Protein AF-0000000085046775 (afdb_homodimer)

Secondary structure (DSSP, 8-state):
-HHHHHTPPPPP--SEEEEE-TTS-EEEEEEEEEEETTEEEEEEEESSTT--EEEEEE-TTS-HHHHHHHHHHHHHHHHH---EEEEE-TTS-EEEEESTTEEEEEEE--TT-SSS-EEEETTEEEEHHHHHHHHGGGTTSEEEEEEE-TTS---/-HHHHHTPPPPP--SEEEEE-TTS-EEEEEEEEEEETTEEEEEEEESSTT--EEEEEE-TTS-HHHHHHHHHHHHHHHHH---EEEEE-TTS-EEEEESTTEEEEEEE--TT-SSS-EEEETTEEEEHHHHHHHHHTTTTSEEEEEEE-TTSPP-

Sequence (310 aa):
MMSEEVGVELKTIPAAISLYDFNGSRRNFILQQRLYPNGIFLEASEDRDYGYQFAVHGELDCDQTELLEKLREKVKSGVSKQFIKAGQFPNGQAYISIINDEFVGLVDHDENSQAAPMIVIDGQPYTWEEVGEMVKSFEGFQVQMKFFDMTDDIDMMSEEVGVELKTIPAAISLYDFNGSRRNFILQQRLYPNGIFLEASEDRDYGYQFAVHGELDCDQTELLEKLREKVKSGVSKQFIKAGQFPNGQAYISIINDEFVGLVDHDENSQAAPMIVIDGQPYTWEEVGEMVKSFEGFQVQMKFFDMTDDID

Nearest PDB structures (foldseek):
  4dte-assembly2_B  TM=5.267E-01  e=7.126E+00  Danio rerio
  1dvm-assembly2_B  TM=3.274E-01  e=4.553E+00  Homo sapiens
  4dte-assembly2_B  TM=5.259E-01  e=7.126E+00  Danio rerio
  1dvm-assembly2_B  TM=3.272E-01  e=3.849E+00  Homo sapiens

InterPro domains:
  IPR056103 Domain of unknown function DUF7686 [PF24735] (12-80)
  IPR056130 Domain of unknown function DUF7713 [PF24828] (86-152)

Solvent-accessible surface area (backbone atoms only — not comparable to full-atom values): 17067 Å² total; per-residue (Å²): 109,74,44,70,79,66,74,50,84,80,78,90,69,70,62,56,53,74,48,59,32,62,85,66,47,80,42,49,26,41,44,46,78,47,76,51,96,80,15,36,38,41,34,38,33,33,80,52,86,58,34,45,72,45,37,33,70,40,51,75,84,49,62,64,70,58,52,50,50,49,41,52,50,50,49,52,56,57,39,48,49,75,29,72,45,75,49,62,45,94,87,62,50,72,47,61,38,64,39,94,46,31,43,61,30,36,31,33,82,30,91,88,35,92,57,33,28,18,37,26,42,85,42,36,72,34,50,48,63,56,50,27,44,35,52,41,79,42,54,70,22,29,34,39,40,39,55,38,58,51,53,54,85,85,133,108,72,46,71,80,66,72,51,85,80,77,90,69,70,61,57,50,72,46,59,31,62,85,66,47,81,43,47,26,41,43,49,77,47,76,50,96,82,16,37,36,41,36,37,33,31,80,52,86,57,35,44,72,47,36,33,70,39,50,76,84,48,60,63,70,58,51,50,50,49,40,52,50,50,49,51,58,56,40,47,49,75,29,70,46,74,50,60,45,96,87,63,50,72,48,63,38,64,39,93,48,31,43,60,32,35,30,34,82,30,93,89,36,92,57,33,29,18,37,25,42,82,40,36,72,34,48,48,62,56,51,26,46,37,52,40,80,42,52,70,22,30,34,39,42,37,54,37,58,51,52,54,84,85,132

Foldseek 3Di:
DVCVVLVFDDDDDDQKDWDAFLVRDIWIWGWDWDDDNQFIKIKIDTPDPQFDIAMATDGRPDDNVVRVVVRVVLVHVQRSDAFKDWDADPVGDIDIEGPPQDFDWDWADDPVDPPFTWTQTSTRIDTPVNVVVRCVVQPPDDDDDDDDDRNDDDD/DVCVVLVFDDDDDDQKDWDAFLVRDIWIWGWDWDDDNQFIKIKIDTPDPQFDIAMATDGRPDDNVVRVVVRVVLVHVQRSDAFKDWDADPVGDIDIEGPPQDFDWDWADDPVDPPFTWTRTSTRIDTPVNVVVRCVVQPPDDDDDDDDDRNDDDD

Structure (mmCIF, N/CA/C/O backbone):
data_AF-0000000085046775-model_v1
#
loop_
_entity.id
_entity.type
_entity.pdbx_description
1 polymer 'Uncharacterized protein'
#
loop_
_atom_site.group_PDB
_atom_site.id
_atom_site.type_symbol
_atom_site.label_atom_id
_atom_site.label_alt_id
_atom_site.label_comp_id
_atom_site.label_asym_id
_atom_site.label_entity_id
_atom_site.label_seq_id
_atom_site.pdbx_PDB_ins_code
_atom_site.Cartn_x
_atom_site.Cartn_y
_atom_site.Cartn_z
_atom_site.occupancy
_atom_site.B_iso_or_equiv
_atom_site.auth_seq_id
_atom_site.auth_comp_id
_atom_site.auth_asym_id
_atom_site.auth_atom_id
_atom_site.pdbx_PDB_model_num
ATOM 1 N N . MET A 1 1 ? 10.75 -28.859 -27.141 1 42.84 1 MET A N 1
ATOM 2 C CA . MET A 1 1 ? 10.43 -28.359 -25.812 1 42.84 1 MET A CA 1
ATOM 3 C C . MET A 1 1 ? 11.469 -27.344 -25.344 1 42.84 1 MET A C 1
ATOM 5 O O . MET A 1 1 ? 12.609 -27.359 -25.812 1 42.84 1 MET A O 1
ATOM 9 N N . MET A 1 2 ? 11.016 -26.062 -24.922 1 53.62 2 MET A N 1
ATOM 10 C CA . MET A 1 2 ? 11.938 -24.969 -24.656 1 53.62 2 MET A CA 1
ATOM 11 C C . MET A 1 2 ? 13.203 -25.469 -23.969 1 53.62 2 MET A C 1
ATOM 13 O O . MET A 1 2 ? 14.211 -24.766 -23.938 1 53.62 2 MET A O 1
ATOM 17 N N . SER A 1 3 ? 13.148 -26.578 -23.312 1 59.19 3 SER A N 1
ATOM 18 C CA . SER A 1 3 ? 14.297 -27.141 -22.609 1 59.19 3 SER A CA 1
ATOM 19 C C . SER A 1 3 ? 15.43 -27.484 -23.578 1 59.19 3 SER A C 1
ATOM 21 O O . SER A 1 3 ? 16.609 -27.344 -23.234 1 59.19 3 SER A O 1
ATOM 23 N N . GLU A 1 4 ? 15.078 -27.938 -24.672 1 58.06 4 GLU A N 1
ATOM 24 C CA . GLU A 1 4 ? 16.125 -28.375 -25.609 1 58.06 4 GLU A CA 1
ATOM 25 C C . GLU A 1 4 ? 16.969 -27.203 -26.078 1 58.06 4 GLU A C 1
ATOM 27 O O . GLU A 1 4 ? 18.188 -27.344 -26.266 1 58.06 4 GLU A O 1
ATOM 32 N N . GLU A 1 5 ? 16.312 -26.141 -26.141 1 62.72 5 GLU A N 1
ATOM 33 C CA . GLU A 1 5 ? 17 -24.984 -26.719 1 62.72 5 GLU A CA 1
ATOM 34 C C . GLU A 1 5 ? 17.859 -24.266 -25.672 1 62.72 5 GLU A C 1
ATOM 36 O O . GLU A 1 5 ? 18.875 -23.656 -26.016 1 62.72 5 GLU A O 1
ATOM 41 N N . VAL A 1 6 ? 17.531 -24.531 -24.438 1 72.06 6 VAL A N 1
ATOM 42 C CA . VAL A 1 6 ? 18.266 -23.812 -23.406 1 72.06 6 VAL A CA 1
ATOM 43 C C . VAL A 1 6 ? 19.312 -24.719 -22.766 1 72.06 6 VAL A C 1
ATOM 45 O O . VAL A 1 6 ? 20.281 -24.234 -22.172 1 72.06 6 VAL A O 1
ATOM 48 N N . GLY A 1 7 ? 19.328 -25.984 -23.016 1 75.62 7 GLY A N 1
ATOM 49 C CA . GLY A 1 7 ? 20.312 -26.953 -22.562 1 75.62 7 GLY A CA 1
ATOM 50 C C . GLY A 1 7 ? 20.203 -27.281 -21.094 1 75.62 7 GLY A C 1
ATOM 51 O O . GLY A 1 7 ? 21.203 -27.609 -20.438 1 75.62 7 GLY A O 1
ATOM 52 N N . VAL A 1 8 ? 19.172 -26.828 -20.422 1 82.38 8 VAL A N 1
ATOM 53 C CA . VAL A 1 8 ? 19 -27.109 -19 1 82.38 8 VAL A CA 1
ATOM 54 C C . VAL A 1 8 ? 17.984 -28.219 -18.812 1 82.38 8 VAL A C 1
ATOM 56 O O . VAL A 1 8 ? 16.922 -28.219 -19.438 1 82.38 8 VAL A O 1
ATOM 59 N N . GLU A 1 9 ? 18.328 -29.281 -18.062 1 87.62 9 GLU A N 1
ATOM 60 C CA . GLU A 1 9 ? 17.391 -30.344 -17.703 1 87.62 9 GLU A CA 1
ATOM 61 C C . GLU A 1 9 ? 16.609 -29.984 -16.453 1 87.62 9 GLU A C 1
ATOM 63 O O . GLU A 1 9 ? 17.188 -29.781 -15.383 1 87.62 9 GLU A O 1
ATOM 68 N N . LEU A 1 10 ? 15.312 -29.922 -16.531 1 90.25 10 LEU A N 1
ATOM 69 C CA . LEU A 1 10 ? 14.461 -29.578 -15.398 1 90.25 10 LEU A CA 1
ATOM 70 C C . LEU A 1 10 ? 14.258 -30.781 -14.484 1 90.25 10 LEU A C 1
ATOM 72 O O . LEU A 1 10 ? 14 -31.891 -14.961 1 90.25 10 LEU A O 1
ATOM 76 N N . LYS A 1 11 ? 14.43 -30.547 -13.219 1 91.94 11 LYS A N 1
ATOM 77 C CA . LYS A 1 11 ? 14.109 -31.578 -12.242 1 91.94 11 LYS A CA 1
ATOM 78 C C . LYS A 1 11 ? 12.602 -31.734 -12.086 1 91.94 11 LYS A C 1
ATOM 80 O O . LYS A 1 11 ? 11.852 -30.766 -12.234 1 91.94 11 LYS A O 1
ATOM 85 N N . THR A 1 12 ? 12.227 -32.938 -11.789 1 92.69 12 THR A N 1
ATOM 86 C CA . THR A 1 12 ? 10.82 -33.188 -11.523 1 92.69 12 THR A CA 1
ATOM 87 C C . THR A 1 12 ? 10.391 -32.562 -10.203 1 92.69 12 THR A C 1
ATOM 89 O O . THR A 1 12 ? 11.125 -32.625 -9.219 1 92.69 12 THR A O 1
ATOM 92 N N . ILE A 1 13 ? 9.25 -31.922 -10.164 1 94.06 13 ILE A N 1
ATOM 93 C CA . ILE A 1 13 ? 8.703 -31.328 -8.953 1 94.06 13 ILE A CA 1
ATOM 94 C C . ILE A 1 13 ? 7.34 -31.938 -8.648 1 94.06 13 ILE A C 1
ATOM 96 O O . ILE A 1 13 ? 6.703 -32.531 -9.531 1 94.06 13 ILE A O 1
ATOM 100 N N . PRO A 1 14 ? 6.953 -31.906 -7.336 1 95.94 14 PRO A N 1
ATOM 101 C CA . PRO A 1 14 ? 5.582 -32.344 -7.059 1 95.94 14 PRO A CA 1
ATOM 102 C C . PRO A 1 14 ? 4.539 -31.578 -7.859 1 95.94 14 PRO A C 1
ATOM 104 O O . PRO A 1 14 ? 4.738 -30.391 -8.164 1 95.94 14 PRO A O 1
ATOM 107 N N . ALA A 1 15 ? 3.48 -32.188 -8.172 1 96.25 15 ALA A N 1
ATOM 108 C CA . ALA A 1 15 ? 2.398 -31.531 -8.898 1 96.25 15 ALA A CA 1
ATOM 109 C C . ALA A 1 15 ? 1.629 -30.562 -8 1 96.25 15 ALA A C 1
ATOM 111 O O . ALA A 1 15 ? 1.058 -29.578 -8.477 1 96.25 15 ALA A O 1
ATOM 112 N N . ALA A 1 16 ? 1.62 -30.953 -6.684 1 97.69 16 ALA A N 1
ATOM 113 C CA . ALA A 1 16 ? 0.83 -30.172 -5.734 1 97.69 16 ALA A CA 1
ATOM 114 C C . ALA A 1 16 ? 1.411 -30.266 -4.328 1 97.69 16 ALA A C 1
ATOM 116 O O . ALA A 1 16 ? 2.162 -31.188 -4.02 1 97.69 16 ALA A O 1
ATOM 117 N N . ILE A 1 17 ? 1.102 -29.297 -3.557 1 97.88 17 ILE A N 1
ATOM 118 C CA . ILE A 1 17 ? 1.405 -29.312 -2.131 1 97.88 17 ILE A CA 1
ATOM 119 C C . ILE A 1 17 ? 0.192 -28.844 -1.336 1 97.88 17 ILE A C 1
ATOM 121 O O . ILE A 1 17 ? -0.673 -28.141 -1.87 1 97.88 17 ILE A O 1
ATOM 125 N N . SER A 1 18 ? 0.124 -29.328 -0.106 1 97.56 18 SER A N 1
ATOM 126 C CA . SER A 1 18 ? -0.925 -28.891 0.811 1 97.56 18 SER A CA 1
ATOM 127 C C . SER A 1 18 ? -0.335 -28.359 2.113 1 97.56 18 SER A C 1
ATOM 129 O O . SER A 1 18 ? 0.618 -28.922 2.648 1 97.56 18 SER A O 1
ATOM 131 N N . LEU A 1 19 ? -0.849 -27.266 2.504 1 96.88 19 LEU A N 1
ATOM 132 C CA . LEU A 1 19 ? -0.43 -26.656 3.768 1 96.88 19 LEU A CA 1
ATOM 133 C C . LEU A 1 19 ? -1.624 -26.078 4.512 1 96.88 19 LEU A C 1
ATOM 135 O O . LEU A 1 19 ? -2.689 -25.875 3.928 1 96.88 19 LEU A O 1
ATOM 139 N N . TYR A 1 20 ? -1.397 -25.828 5.762 1 96.75 20 TYR A N 1
ATOM 140 C CA . TYR A 1 20 ? -2.453 -25.219 6.562 1 96.75 20 TYR A CA 1
ATOM 141 C C . TYR A 1 20 ? -2.26 -23.703 6.664 1 96.75 2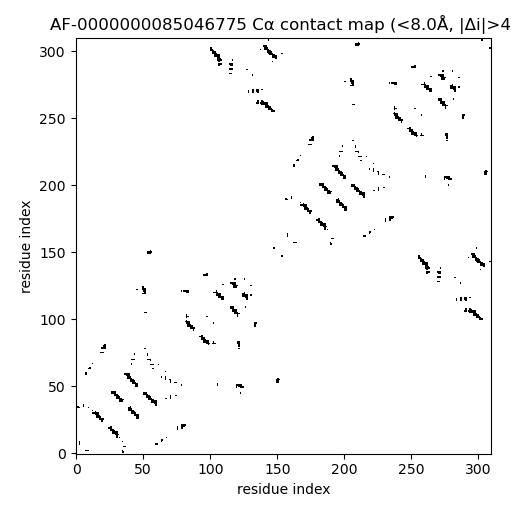0 TYR A C 1
ATOM 143 O O . TYR A 1 20 ? -1.137 -23.234 6.848 1 96.75 20 TYR A O 1
ATOM 151 N N . ASP A 1 21 ? -3.357 -23 6.547 1 96.5 21 ASP A N 1
ATOM 152 C CA . ASP A 1 21 ? -3.266 -21.547 6.652 1 96.5 21 ASP A CA 1
ATOM 153 C C . ASP A 1 21 ? -3.389 -21.094 8.102 1 96.5 21 ASP A C 1
ATOM 155 O O . ASP A 1 21 ? -3.357 -21.922 9.023 1 96.5 21 ASP A O 1
ATOM 159 N N . PHE A 1 22 ? -3.457 -19.75 8.352 1 95.75 22 PHE A N 1
ATOM 160 C CA . PHE A 1 22 ? -3.457 -19.125 9.664 1 95.75 22 PHE A CA 1
ATOM 161 C C . PHE A 1 22 ? -4.645 -19.609 10.492 1 95.75 22 PHE A C 1
ATOM 163 O O . PHE A 1 22 ? -4.602 -19.562 11.727 1 95.75 22 PHE A O 1
ATOM 170 N N . ASN A 1 23 ? -5.727 -20 9.836 1 92.88 23 ASN A N 1
ATOM 171 C CA . ASN A 1 23 ? -6.922 -20.438 10.555 1 92.88 23 ASN A CA 1
ATOM 172 C C . ASN A 1 23 ? -6.969 -21.953 10.711 1 92.88 23 ASN A C 1
ATOM 174 O O . ASN A 1 23 ? -7.965 -22.5 11.188 1 92.88 23 ASN A O 1
ATOM 178 N N . GLY A 1 24 ? -5.93 -22.641 10.25 1 95.38 24 GLY A N 1
ATOM 179 C CA . GLY A 1 24 ? -5.879 -24.094 10.352 1 95.38 24 GLY A CA 1
ATOM 180 C C . GLY A 1 24 ? -6.598 -24.797 9.219 1 95.38 24 GLY A C 1
ATOM 181 O O . GLY A 1 24 ? -6.867 -26 9.305 1 95.38 24 GLY A O 1
ATOM 182 N N . SER A 1 25 ? -6.988 -24.078 8.242 1 94.75 25 SER A N 1
ATOM 183 C CA . SER A 1 25 ? -7.617 -24.656 7.066 1 94.75 25 SER A CA 1
ATOM 184 C C . SER A 1 25 ? -6.578 -25.203 6.094 1 94.75 25 SER A C 1
ATOM 186 O O . SER A 1 25 ? -5.574 -24.547 5.812 1 94.75 25 SER A O 1
ATOM 188 N N . ARG A 1 26 ? -6.871 -26.375 5.605 1 96.44 26 ARG A N 1
ATOM 189 C CA . ARG A 1 26 ? -5.977 -26.984 4.625 1 96.44 26 ARG A CA 1
ATOM 190 C C . ARG A 1 26 ? -6.129 -26.328 3.26 1 96.44 26 ARG A C 1
ATOM 192 O O . ARG A 1 26 ? -7.246 -26.188 2.75 1 96.44 26 ARG A O 1
ATOM 199 N N . ARG A 1 27 ? -5.047 -25.938 2.65 1 97.25 27 ARG A N 1
ATOM 200 C CA . ARG A 1 27 ? -5.004 -25.297 1.338 1 97.25 27 ARG A CA 1
ATOM 201 C C . ARG A 1 27 ? -4.184 -26.125 0.354 1 97.25 27 ARG A C 1
ATOM 203 O O . ARG A 1 27 ? -3.074 -26.562 0.672 1 97.25 27 ARG A O 1
ATOM 210 N N . ASN A 1 28 ? -4.723 -26.297 -0.786 1 98.25 28 ASN A N 1
ATOM 211 C CA . ASN A 1 28 ? -4.047 -27.078 -1.823 1 98.25 28 ASN A CA 1
ATOM 212 C C . ASN A 1 28 ? -3.52 -26.172 -2.939 1 98.25 28 ASN A C 1
ATOM 214 O O . ASN A 1 28 ? -4.242 -25.312 -3.445 1 98.25 28 ASN A O 1
ATOM 218 N N . PHE A 1 29 ? -2.291 -26.422 -3.279 1 98.56 29 PHE A N 1
ATOM 219 C CA . PHE A 1 29 ? -1.652 -25.609 -4.309 1 98.56 29 PHE A CA 1
ATOM 220 C C . PHE A 1 29 ? -1.161 -26.484 -5.457 1 98.56 29 PHE A C 1
ATOM 222 O O . PHE A 1 29 ? -0.555 -27.531 -5.234 1 98.56 29 PHE A O 1
ATOM 229 N N . ILE A 1 30 ? -1.46 -26 -6.664 1 98.5 30 ILE A N 1
ATOM 230 C CA . ILE A 1 30 ? -0.914 -26.609 -7.867 1 98.5 30 ILE A CA 1
ATOM 231 C C . ILE A 1 30 ? 0.42 -25.953 -8.219 1 98.5 30 ILE A C 1
ATOM 233 O O . ILE A 1 30 ? 0.525 -24.734 -8.258 1 98.5 30 ILE A O 1
ATOM 237 N N . LEU A 1 31 ? 1.46 -26.781 -8.453 1 98.19 31 LEU A N 1
ATOM 238 C CA . LEU A 1 31 ? 2.783 -26.25 -8.789 1 98.19 31 LEU A CA 1
ATOM 239 C C . LEU A 1 31 ? 3.039 -26.359 -10.289 1 98.19 31 LEU A C 1
ATOM 241 O O . LEU A 1 31 ? 2.66 -27.344 -10.922 1 98.19 31 LEU A O 1
ATOM 245 N N . GLN A 1 32 ? 3.557 -25.328 -10.805 1 96.94 32 GLN A N 1
ATOM 246 C CA . GLN A 1 32 ? 3.959 -25.281 -12.211 1 96.94 32 GLN A CA 1
ATOM 247 C C . GLN A 1 32 ? 5.402 -24.812 -12.359 1 96.94 32 GLN A C 1
ATOM 249 O O . GLN A 1 32 ? 5.844 -23.922 -11.633 1 96.94 32 GLN A O 1
ATOM 254 N N . GLN A 1 33 ? 6.105 -25.406 -13.227 1 95.88 33 GLN A N 1
ATOM 255 C CA . GLN A 1 33 ? 7.488 -25.062 -13.539 1 95.88 33 GLN A CA 1
ATOM 256 C C . GLN A 1 33 ? 7.637 -24.641 -15 1 95.88 33 GLN A C 1
ATOM 258 O O . GLN A 1 33 ? 7.102 -25.297 -15.898 1 95.88 33 GLN A O 1
ATOM 263 N N . ARG A 1 34 ? 8.242 -23.516 -15.195 1 93.75 34 ARG A N 1
ATOM 264 C CA . ARG A 1 34 ? 8.492 -23.031 -16.547 1 93.75 34 ARG A CA 1
ATOM 265 C C . ARG A 1 34 ? 9.969 -22.672 -16.734 1 93.75 34 ARG A C 1
ATOM 267 O O . ARG A 1 34 ? 10.609 -22.188 -15.797 1 93.75 34 ARG A O 1
ATOM 274 N N . LEU A 1 35 ? 10.445 -22.922 -17.922 1 92.94 35 LEU A N 1
ATOM 275 C CA . LEU A 1 35 ? 11.828 -22.625 -18.297 1 92.94 35 LEU A CA 1
ATOM 276 C C . LEU A 1 35 ? 11.875 -21.5 -19.344 1 92.94 35 LEU A C 1
ATOM 278 O O . LEU A 1 35 ? 11.188 -21.578 -20.359 1 92.94 35 LEU A O 1
ATOM 282 N N . TYR A 1 36 ? 12.539 -20.469 -19.031 1 91.06 36 TYR A N 1
ATOM 283 C CA . TYR A 1 36 ? 12.773 -19.344 -19.938 1 91.06 36 TYR A CA 1
ATOM 284 C C . TYR A 1 36 ? 14.266 -19.125 -20.141 1 91.06 36 TYR A C 1
ATOM 286 O O . TYR A 1 36 ? 15.094 -19.625 -19.375 1 91.06 36 TYR A O 1
ATOM 294 N N . PRO A 1 37 ? 14.656 -18.484 -21.141 1 91.12 37 PRO A N 1
ATOM 295 C CA . PRO A 1 37 ? 16.078 -18.188 -21.359 1 91.12 37 PRO A CA 1
ATOM 296 C C . PRO A 1 37 ? 16.719 -17.484 -20.172 1 91.12 37 PRO A C 1
ATOM 298 O O . PRO A 1 37 ? 17.922 -17.641 -19.938 1 91.12 37 PRO A O 1
ATOM 301 N N . ASN A 1 38 ? 15.883 -16.781 -19.375 1 92.38 38 ASN A N 1
ATOM 302 C CA . ASN A 1 38 ? 16.453 -16.016 -18.266 1 92.38 38 ASN A CA 1
ATOM 303 C C . ASN A 1 38 ? 16.359 -16.797 -16.953 1 92.38 38 ASN A C 1
ATOM 305 O O . ASN A 1 38 ? 16.734 -16.281 -15.898 1 92.38 38 ASN A O 1
ATOM 309 N N . GLY A 1 39 ? 15.82 -18.031 -17.031 1 95.38 39 GLY A N 1
ATOM 310 C CA . GLY A 1 39 ? 15.844 -18.812 -15.812 1 95.38 39 GLY A CA 1
ATOM 311 C C . GLY A 1 39 ? 14.633 -19.719 -15.648 1 95.38 39 GLY A C 1
ATOM 312 O O . GLY A 1 39 ? 13.93 -20 -16.625 1 95.38 39 GLY A O 1
ATOM 313 N N . ILE A 1 40 ? 14.625 -20.25 -14.461 1 96.44 40 ILE A N 1
ATOM 314 C CA . ILE A 1 40 ? 13.57 -21.172 -14.094 1 96.44 40 ILE A CA 1
ATOM 315 C C . ILE A 1 40 ? 12.547 -20.469 -13.203 1 96.44 40 ILE A C 1
ATOM 317 O O . ILE A 1 40 ? 12.906 -19.797 -12.234 1 96.44 40 ILE A O 1
ATOM 321 N N . PHE A 1 41 ? 11.273 -20.641 -13.57 1 96.81 41 PHE A N 1
ATOM 322 C CA . PHE A 1 41 ? 10.172 -20.078 -12.805 1 96.81 41 PHE A CA 1
ATOM 323 C C . PHE A 1 41 ? 9.312 -21.188 -12.195 1 96.81 41 PHE A C 1
ATOM 325 O O . PHE A 1 41 ? 8.883 -22.109 -12.891 1 96.81 41 PHE A O 1
ATOM 332 N N . LEU A 1 42 ? 9.172 -21.062 -10.867 1 97.94 42 LEU A N 1
ATOM 333 C CA . LEU A 1 42 ? 8.258 -21.938 -10.156 1 97.94 42 LEU A CA 1
ATOM 334 C C . LEU A 1 42 ? 7.07 -21.156 -9.602 1 97.94 42 LEU A C 1
ATOM 336 O O . LEU A 1 42 ? 7.246 -20.109 -8.984 1 97.94 42 LEU A O 1
ATOM 340 N N . GLU A 1 43 ? 5.898 -21.719 -9.812 1 97.88 43 GLU A N 1
ATOM 341 C CA . GLU A 1 43 ? 4.672 -21.062 -9.367 1 97.88 43 GLU A CA 1
ATOM 342 C C . GLU A 1 43 ? 3.805 -22.016 -8.547 1 97.88 43 GLU A C 1
ATOM 344 O O . GLU A 1 43 ? 3.781 -23.219 -8.805 1 97.88 43 GLU A O 1
ATOM 349 N N . ALA A 1 44 ? 3.197 -21.469 -7.559 1 98.25 44 ALA A N 1
ATOM 350 C CA . ALA A 1 44 ? 2.178 -22.172 -6.777 1 98.25 44 ALA A CA 1
ATOM 351 C C . ALA A 1 44 ? 0.858 -21.406 -6.789 1 98.25 44 ALA A C 1
ATOM 353 O O . ALA A 1 44 ? 0.804 -20.234 -6.383 1 98.25 44 ALA A O 1
ATOM 354 N N . SER A 1 45 ? -0.182 -22.016 -7.234 1 97.88 45 SER A N 1
ATOM 355 C CA . SER A 1 45 ? -1.521 -21.438 -7.238 1 97.88 45 SER A CA 1
ATOM 356 C C . SER A 1 45 ? -2.492 -22.281 -6.422 1 97.88 45 SER A C 1
ATOM 358 O O . SER A 1 45 ? -2.543 -23.5 -6.574 1 97.88 45 SER A O 1
ATOM 360 N N . GLU A 1 46 ? -3.184 -21.656 -5.617 1 98 46 GLU A N 1
ATOM 361 C CA . GLU A 1 46 ? -4.203 -22.391 -4.883 1 98 46 GLU A CA 1
ATOM 362 C C . GLU A 1 46 ? -5.23 -23.016 -5.832 1 98 46 GLU A C 1
ATOM 364 O O . GLU A 1 46 ? -5.633 -22.375 -6.812 1 98 46 GLU A O 1
ATOM 369 N N . ASP A 1 47 ? -5.676 -24.203 -5.477 1 96.31 47 ASP A N 1
ATOM 370 C CA . ASP A 1 47 ? -6.586 -24.969 -6.324 1 96.31 47 ASP A CA 1
ATOM 371 C C . ASP A 1 47 ? -8.016 -24.453 -6.188 1 96.31 47 ASP A C 1
ATOM 373 O O . ASP A 1 47 ? -8.906 -25.203 -5.75 1 96.31 47 ASP A O 1
ATOM 377 N N . ARG A 1 48 ? -8.18 -23.234 -6.531 1 93.75 48 ARG A N 1
ATOM 378 C CA . ARG A 1 48 ? -9.484 -22.578 -6.562 1 93.75 48 ARG A CA 1
ATOM 379 C C . ARG A 1 48 ? -9.438 -21.297 -7.398 1 93.75 48 ARG A C 1
ATOM 381 O O . ARG A 1 48 ? -8.359 -20.797 -7.707 1 93.75 48 ARG A O 1
ATOM 388 N N . ASP A 1 49 ? -10.633 -20.859 -7.637 1 89 49 ASP A N 1
ATOM 389 C CA . ASP A 1 49 ? -10.711 -19.609 -8.375 1 89 49 ASP A CA 1
ATOM 390 C C . ASP A 1 49 ? -10.266 -18.422 -7.508 1 89 49 ASP A C 1
ATOM 392 O O . ASP A 1 49 ? -10.641 -18.344 -6.336 1 89 49 ASP A O 1
ATOM 396 N N . TYR A 1 50 ? -9.445 -17.609 -7.949 1 89.81 50 TYR A N 1
ATOM 397 C CA . TYR A 1 50 ? -8.992 -16.375 -7.309 1 89.81 50 TYR A CA 1
ATOM 398 C C . TYR A 1 50 ? -8.312 -16.672 -5.977 1 89.81 50 TYR A C 1
ATOM 400 O O . TYR A 1 50 ? -8.523 -15.953 -4.996 1 89.81 50 TYR A O 1
ATOM 408 N N . GLY A 1 51 ? -7.598 -17.625 -5.848 1 94.5 51 GLY A N 1
ATOM 409 C CA . GLY A 1 51 ? -6.914 -17.984 -4.613 1 94.5 51 GLY A CA 1
ATOM 410 C C . GLY A 1 51 ? -5.512 -17.406 -4.523 1 94.5 51 GLY A C 1
ATOM 411 O O . GLY A 1 51 ? -5.164 -16.484 -5.258 1 94.5 51 GLY A O 1
ATOM 412 N N . TYR A 1 52 ? -4.785 -17.891 -3.582 1 97.06 52 TYR A N 1
ATOM 413 C CA . 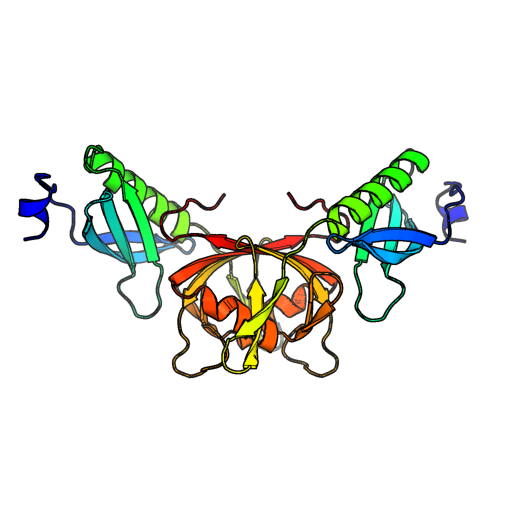TYR A 1 52 ? -3.404 -17.469 -3.373 1 97.06 52 TYR A CA 1
ATOM 414 C C . TYR A 1 52 ? -2.549 -17.797 -4.594 1 97.06 52 TYR A C 1
ATOM 416 O O . TYR A 1 52 ? -2.789 -18.797 -5.281 1 97.06 52 TYR A O 1
ATOM 424 N N . GLN A 1 53 ? -1.575 -17.016 -4.828 1 97.5 53 GLN A N 1
ATOM 425 C CA . GLN A 1 53 ? -0.562 -17.281 -5.844 1 97.5 53 GLN A CA 1
ATOM 426 C C . GLN A 1 53 ? 0.818 -16.828 -5.375 1 97.5 53 GLN A C 1
ATOM 428 O O . GLN A 1 53 ? 0.959 -15.758 -4.781 1 97.5 53 GLN A O 1
ATOM 433 N N . PHE A 1 54 ? 1.821 -17.656 -5.641 1 97.81 54 PHE A N 1
ATOM 434 C CA . PHE A 1 54 ? 3.209 -17.375 -5.293 1 97.81 54 PHE A CA 1
ATOM 435 C C . PHE A 1 54 ? 4.145 -17.797 -6.422 1 97.81 54 PHE A C 1
ATOM 437 O O . PHE A 1 54 ? 3.809 -18.672 -7.219 1 97.81 54 PHE A O 1
ATOM 444 N N . ALA A 1 55 ? 5.227 -17.188 -6.477 1 98.25 55 ALA A N 1
ATOM 445 C CA . ALA A 1 55 ? 6.203 -17.562 -7.492 1 98.25 55 ALA A CA 1
ATOM 446 C C . ALA A 1 55 ? 7.625 -17.266 -7.023 1 98.25 55 ALA A C 1
ATOM 448 O O . ALA A 1 55 ? 7.84 -16.375 -6.195 1 98.25 55 ALA A O 1
ATOM 449 N N . VAL A 1 56 ? 8.555 -18.016 -7.504 1 98.19 56 VAL A N 1
ATOM 450 C CA . VAL A 1 56 ? 9.984 -17.781 -7.32 1 98.19 56 VAL A CA 1
ATOM 451 C C . VAL A 1 56 ? 10.711 -17.922 -8.656 1 98.19 56 VAL A C 1
ATOM 453 O O . VAL A 1 56 ? 10.18 -18.531 -9.586 1 98.19 56 VAL A O 1
ATOM 456 N N . HIS A 1 57 ? 11.805 -17.297 -8.719 1 97.81 57 HIS A N 1
ATOM 457 C CA . HIS A 1 57 ? 12.633 -17.312 -9.914 1 97.81 57 HIS A CA 1
ATOM 458 C C . HIS A 1 57 ? 14.078 -17.656 -9.578 1 97.81 57 HIS A C 1
ATOM 460 O O . HIS A 1 57 ? 14.617 -17.172 -8.578 1 97.81 57 HIS A O 1
ATOM 466 N N . GLY A 1 58 ? 14.664 -18.531 -10.375 1 96.75 58 GLY A N 1
ATOM 467 C CA . GLY A 1 58 ? 16.078 -18.875 -10.281 1 96.75 58 GLY A CA 1
ATOM 468 C C . GLY A 1 58 ? 16.797 -18.812 -11.617 1 96.75 58 GLY A C 1
ATOM 469 O O . GLY A 1 58 ? 16.172 -18.969 -12.672 1 96.75 58 GLY A O 1
ATOM 470 N N . GLU A 1 59 ? 18.047 -18.578 -11.523 1 95.69 59 GLU A N 1
ATOM 471 C CA . GLU A 1 59 ? 18.844 -18.609 -12.742 1 95.69 59 GLU A CA 1
ATOM 472 C C . GLU A 1 59 ? 18.906 -20.016 -13.328 1 95.69 59 GLU A C 1
ATOM 474 O O . GLU A 1 59 ? 18.484 -20.984 -12.68 1 95.69 59 GLU A O 1
ATOM 479 N N . LEU A 1 60 ? 19.484 -20.109 -14.539 1 93.06 60 LEU A N 1
ATOM 480 C CA . LEU A 1 60 ? 19.516 -21.391 -15.242 1 93.06 60 LEU A CA 1
ATOM 481 C C . LEU A 1 60 ? 20.359 -22.406 -14.477 1 93.06 60 LEU A C 1
ATOM 483 O O . LEU A 1 60 ? 20.078 -23.609 -14.5 1 93.06 60 LEU A O 1
ATOM 487 N N . ASP A 1 61 ? 21.328 -21.969 -13.797 1 92.94 61 ASP A N 1
ATOM 488 C CA . ASP A 1 61 ? 22.25 -22.875 -13.125 1 92.94 61 ASP A CA 1
ATOM 489 C C . ASP A 1 61 ? 21.938 -22.969 -11.633 1 92.94 61 ASP A C 1
ATOM 491 O O . ASP A 1 61 ? 22.766 -23.438 -10.852 1 92.94 61 ASP A O 1
ATOM 495 N N . CYS A 1 62 ? 20.781 -22.5 -11.312 1 95.12 62 CYS A N 1
ATOM 496 C CA . CYS A 1 62 ? 20.438 -22.516 -9.898 1 95.12 62 CYS A CA 1
ATOM 497 C C . CYS A 1 62 ? 20.219 -23.938 -9.398 1 95.12 62 CYS A C 1
ATOM 499 O O . CYS A 1 62 ? 20.062 -24.859 -10.195 1 95.12 62 CYS A O 1
ATOM 501 N N . ASP A 1 63 ? 20.344 -24.172 -8.102 1 96.31 63 ASP A N 1
ATOM 502 C CA . ASP A 1 63 ? 19.906 -25.422 -7.473 1 96.31 63 ASP A CA 1
ATOM 503 C C . ASP A 1 63 ? 18.375 -25.516 -7.453 1 96.31 63 ASP A C 1
ATOM 505 O O . ASP A 1 63 ? 17.719 -24.859 -6.641 1 96.31 63 ASP A O 1
ATOM 509 N N . GLN A 1 64 ? 17.844 -26.344 -8.273 1 95.94 64 GLN A N 1
ATOM 510 C CA . GLN A 1 64 ? 16.406 -26.422 -8.484 1 95.94 64 GLN A CA 1
ATOM 511 C C . GLN A 1 64 ? 15.695 -26.969 -7.25 1 95.94 64 GLN A C 1
ATOM 513 O O . GLN A 1 64 ? 14.539 -26.609 -6.992 1 95.94 64 GLN A O 1
ATOM 518 N N . THR A 1 65 ? 16.391 -27.828 -6.48 1 96.44 65 THR A N 1
ATOM 519 C CA . THR A 1 65 ? 15.82 -28.328 -5.23 1 96.44 65 THR A CA 1
ATOM 520 C C . THR A 1 65 ? 15.672 -27.203 -4.219 1 96.44 65 THR A C 1
ATOM 522 O O . THR A 1 65 ? 14.656 -27.094 -3.533 1 96.44 65 THR A O 1
ATOM 525 N N . GLU A 1 66 ? 16.625 -26.344 -4.176 1 97.44 66 GLU A N 1
ATOM 526 C CA . GLU A 1 66 ? 16.578 -25.172 -3.301 1 97.44 66 GLU A CA 1
ATOM 527 C C . GLU A 1 66 ? 15.492 -24.203 -3.75 1 97.44 66 GLU A C 1
ATOM 529 O O . GLU A 1 66 ? 14.836 -23.562 -2.92 1 97.44 66 GLU A O 1
ATOM 534 N N . LEU A 1 67 ? 15.414 -24.047 -5.035 1 97.75 67 LEU A N 1
ATOM 535 C CA . LEU A 1 67 ? 14.391 -23.156 -5.582 1 97.75 67 LEU A CA 1
ATOM 536 C C . LEU A 1 67 ? 13 -23.625 -5.191 1 97.75 67 LEU A C 1
ATOM 538 O O . LEU A 1 67 ? 12.141 -22.828 -4.82 1 97.75 67 LEU A O 1
ATOM 542 N N . LEU A 1 68 ? 12.789 -24.969 -5.242 1 97.75 68 LEU A N 1
ATOM 543 C CA . LEU A 1 68 ? 11.516 -25.547 -4.836 1 97.75 68 LEU A CA 1
ATOM 544 C C . LEU A 1 68 ? 11.25 -25.297 -3.355 1 97.75 68 LEU A C 1
ATOM 546 O O . LEU A 1 68 ? 10.133 -24.969 -2.965 1 97.75 68 LEU A O 1
ATOM 550 N N . GLU A 1 69 ? 12.273 -25.469 -2.566 1 97.94 69 GLU A N 1
ATOM 551 C CA . GLU A 1 69 ? 12.141 -25.203 -1.135 1 97.94 69 GLU A CA 1
ATOM 552 C C . GLU A 1 69 ? 11.812 -23.75 -0.861 1 97.94 69 GLU A C 1
ATOM 554 O O . GLU A 1 69 ? 11.023 -23.438 0.036 1 97.94 69 GLU A O 1
ATOM 559 N N . LYS A 1 70 ? 12.406 -22.875 -1.621 1 97.69 70 LYS A N 1
ATOM 560 C CA . LYS A 1 70 ? 12.102 -21.438 -1.512 1 97.69 70 LYS A CA 1
ATOM 561 C C . LYS A 1 70 ? 10.625 -21.172 -1.793 1 97.69 70 LYS A C 1
ATOM 563 O O . LYS A 1 70 ? 9.992 -20.391 -1.091 1 97.69 70 LYS A O 1
ATOM 568 N N . LEU A 1 71 ? 10.133 -21.828 -2.801 1 98.12 71 LEU A N 1
ATOM 569 C CA . LEU A 1 71 ? 8.719 -21.656 -3.115 1 98.12 71 LEU A CA 1
ATOM 570 C C . LEU A 1 71 ? 7.848 -22.172 -1.972 1 98.12 71 LEU A C 1
ATOM 572 O O . LEU A 1 71 ? 6.895 -21.5 -1.565 1 98.12 71 LEU A O 1
ATOM 576 N N . ARG A 1 72 ? 8.219 -23.344 -1.475 1 98 72 ARG A N 1
ATOM 577 C CA . ARG A 1 72 ? 7.445 -23.938 -0.387 1 98 72 ARG A CA 1
ATOM 578 C C . ARG A 1 72 ? 7.414 -23.016 0.827 1 98 72 ARG A C 1
ATOM 580 O O . ARG A 1 72 ? 6.359 -22.828 1.439 1 98 72 ARG A O 1
ATOM 587 N N . GLU A 1 73 ? 8.5 -22.469 1.165 1 97.56 73 GLU A N 1
ATOM 588 C CA . GLU A 1 73 ? 8.602 -21.562 2.303 1 97.56 73 GLU A CA 1
ATOM 589 C C . GLU A 1 73 ? 7.793 -20.281 2.068 1 97.56 73 GLU A C 1
ATOM 591 O O . GLU A 1 73 ? 7.18 -19.75 2.994 1 97.56 73 GLU A O 1
ATOM 596 N N . LYS A 1 74 ? 7.848 -19.797 0.88 1 97.62 74 LYS A N 1
ATOM 597 C CA . LYS A 1 74 ? 7.086 -18.609 0.528 1 97.62 74 LYS A CA 1
ATOM 598 C C . LYS A 1 74 ? 5.586 -18.844 0.663 1 97.62 74 LYS A C 1
ATOM 600 O O . LYS A 1 74 ? 4.855 -18 1.186 1 97.62 74 LYS A O 1
ATOM 605 N N . VAL A 1 75 ? 5.148 -19.984 0.217 1 97.94 75 VAL A N 1
ATOM 606 C CA . VAL A 1 75 ? 3.746 -20.359 0.351 1 97.94 75 VAL A CA 1
ATOM 607 C C . VAL A 1 75 ? 3.373 -20.438 1.829 1 97.94 75 VAL A C 1
ATOM 609 O O . VAL A 1 75 ? 2.387 -19.844 2.264 1 97.94 75 VAL A O 1
ATOM 612 N N . LYS A 1 76 ? 4.203 -21.156 2.547 1 97.5 76 LYS A N 1
ATOM 613 C CA . LYS A 1 76 ? 3.957 -21.344 3.975 1 97.5 76 LYS A CA 1
ATOM 614 C C . LYS A 1 76 ? 3.854 -20.016 4.695 1 97.5 76 LYS A C 1
ATOM 616 O O . LYS A 1 76 ? 2.908 -19.781 5.453 1 97.5 76 LYS A O 1
ATOM 621 N N . SER A 1 77 ? 4.824 -19.156 4.441 1 96.81 77 SER A N 1
ATOM 622 C CA . SER A 1 77 ? 4.84 -17.844 5.055 1 96.81 77 SER A CA 1
ATOM 623 C C . SER A 1 77 ? 3.621 -17.016 4.637 1 96.81 77 SER A C 1
ATOM 625 O O . SER A 1 77 ? 2.992 -16.359 5.469 1 96.81 77 SER A O 1
ATOM 627 N N . GLY A 1 78 ? 3.281 -17.125 3.375 1 96.56 78 GLY A N 1
ATOM 628 C CA . GLY A 1 78 ? 2.172 -16.344 2.836 1 96.56 78 GLY A CA 1
ATOM 629 C C . GLY A 1 78 ? 0.831 -16.75 3.426 1 96.56 78 GLY A C 1
ATOM 630 O O . GLY A 1 78 ? 0.032 -15.883 3.797 1 96.56 78 GLY A O 1
ATOM 631 N N . VAL A 1 79 ? 0.624 -18.031 3.643 1 97.19 79 VAL A N 1
ATOM 632 C CA . VAL A 1 79 ? -0.697 -18.484 4.074 1 97.19 79 VAL A CA 1
ATOM 633 C C . VAL A 1 79 ? -0.794 -18.406 5.598 1 97.19 79 VAL A C 1
ATOM 635 O O . VAL A 1 79 ? -1.887 -18.516 6.16 1 97.19 79 VAL A O 1
ATOM 638 N N . SER A 1 80 ? 0.336 -18.266 6.25 1 96.56 80 SER A N 1
ATOM 639 C CA . SER A 1 80 ? 0.342 -18.219 7.707 1 96.56 80 SER A CA 1
ATOM 640 C C . SER A 1 80 ? -0.07 -16.844 8.211 1 96.56 80 SER A C 1
ATOM 642 O O . SER A 1 80 ? -0.388 -16.672 9.391 1 96.56 80 SER A O 1
ATOM 644 N N . LYS A 1 81 ? -0.131 -15.883 7.359 1 95.94 81 LYS A N 1
ATOM 645 C CA . LYS A 1 81 ? -0.484 -14.516 7.738 1 95.94 81 LYS A CA 1
ATOM 646 C C . LYS A 1 81 ? -1.939 -14.211 7.395 1 95.94 81 LYS A C 1
ATOM 648 O O . LYS A 1 81 ? -2.434 -14.617 6.344 1 95.94 81 LYS A O 1
ATOM 653 N N . GLN A 1 82 ? -2.525 -13.602 8.312 1 97.25 82 GLN A N 1
ATOM 654 C CA . GLN A 1 82 ? -3.879 -13.102 8.094 1 97.25 82 GLN A CA 1
ATOM 655 C C . GLN A 1 82 ? -3.896 -11.578 8.031 1 97.25 82 GLN A C 1
ATOM 657 O O . GLN A 1 82 ? -3.305 -10.906 8.875 1 97.25 82 GLN A O 1
ATOM 662 N N . PHE A 1 83 ? -4.637 -11.047 7.051 1 98 83 PHE A N 1
ATOM 663 C CA . PHE A 1 83 ? -4.656 -9.602 6.895 1 98 83 PHE A CA 1
ATOM 664 C C . PHE A 1 83 ? -6.055 -9.047 7.145 1 98 83 PHE A C 1
ATOM 666 O O . PHE A 1 83 ? -6.211 -7.891 7.535 1 98 83 PHE A O 1
ATOM 673 N N . ILE A 1 84 ? -7.078 -9.852 6.789 1 97.44 84 ILE A N 1
ATOM 674 C CA . ILE A 1 84 ? -8.461 -9.398 6.844 1 97.44 84 ILE A CA 1
ATOM 675 C C . ILE A 1 84 ? -9.211 -10.164 7.926 1 97.44 84 ILE A C 1
ATOM 677 O O . ILE A 1 84 ? -9.055 -11.383 8.055 1 97.44 84 ILE A O 1
ATOM 681 N N . LYS A 1 85 ? -9.953 -9.484 8.656 1 95.56 85 LYS A N 1
ATOM 682 C CA . LYS A 1 85 ? -10.844 -10.094 9.641 1 95.56 85 LYS A CA 1
ATOM 683 C C . LYS A 1 85 ? -12.297 -9.719 9.375 1 95.56 85 LYS A C 1
ATOM 685 O O . LYS A 1 85 ? -12.602 -8.57 9.047 1 95.56 85 LYS A O 1
ATOM 690 N N . ALA A 1 86 ? -13.062 -10.727 9.398 1 91.38 86 ALA A N 1
ATOM 691 C CA . ALA A 1 86 ? -14.5 -10.523 9.258 1 91.38 86 ALA A CA 1
ATOM 692 C C . ALA A 1 86 ? -15.219 -10.734 10.586 1 91.38 86 ALA A C 1
ATOM 694 O O . ALA A 1 86 ? -14.789 -11.555 11.406 1 91.38 86 ALA A O 1
ATOM 695 N N . GLY A 1 87 ? -16.156 -9.906 10.844 1 89.5 87 GLY A N 1
ATOM 696 C CA . GLY A 1 87 ? -16.953 -10.055 12.055 1 89.5 87 GLY A CA 1
ATOM 697 C C . GLY A 1 87 ? -18.328 -9.445 11.945 1 89.5 87 GLY A C 1
ATOM 698 O O . GLY A 1 87 ? -18.812 -9.156 10.844 1 89.5 87 GLY A O 1
ATOM 699 N N . GLN A 1 88 ? -19.062 -9.578 12.969 1 91.19 88 GLN A N 1
ATOM 700 C CA . GLN A 1 88 ? -20.406 -8.992 13.062 1 91.19 88 GLN A CA 1
ATOM 701 C C . GLN A 1 88 ? -20.516 -8.062 14.266 1 91.19 88 GLN A C 1
ATOM 703 O O . GLN A 1 88 ? -20.031 -8.391 15.352 1 91.19 88 GLN A O 1
ATOM 708 N N . PHE A 1 89 ? -21.016 -6.906 13.945 1 89.25 89 PHE A N 1
ATOM 709 C CA . PHE A 1 89 ? -21.328 -6.004 15.047 1 89.25 89 PHE A CA 1
ATOM 710 C C . PHE A 1 89 ? -22.453 -6.566 15.914 1 89.25 89 PHE A C 1
ATOM 712 O O . PHE A 1 89 ? -23.172 -7.48 15.492 1 89.25 89 PHE A O 1
ATOM 719 N N . PRO A 1 90 ? -22.547 -6.02 17.109 1 91.31 90 PRO A N 1
ATOM 720 C CA . PRO A 1 90 ? -23.609 -6.504 17.984 1 91.31 90 PRO A CA 1
ATOM 721 C C . PRO A 1 90 ? -25 -6.398 17.344 1 91.31 90 PRO A C 1
ATOM 723 O O . PRO A 1 90 ? -25.875 -7.211 17.625 1 91.31 90 PRO A O 1
ATOM 726 N N . ASN A 1 91 ? -25.203 -5.551 16.453 1 92.81 91 ASN A N 1
ATOM 727 C CA . ASN A 1 91 ? -26.484 -5.34 15.805 1 92.81 91 ASN A CA 1
ATOM 728 C C . ASN A 1 91 ? -26.688 -6.297 14.633 1 92.81 91 ASN A C 1
ATOM 730 O O . ASN A 1 91 ? -27.688 -6.211 13.922 1 92.81 91 ASN A O 1
ATOM 734 N N . GLY A 1 92 ? -25.641 -7.102 14.32 1 90.69 92 GLY A N 1
ATOM 735 C CA . GLY A 1 92 ? -25.75 -8.125 13.297 1 90.69 92 GLY A CA 1
ATOM 736 C C . GLY A 1 92 ? -25.109 -7.73 11.984 1 90.69 92 GLY A C 1
ATOM 737 O O . GLY A 1 92 ? -25 -8.547 11.062 1 90.69 92 GLY A O 1
ATOM 738 N N . GLN A 1 93 ? -24.719 -6.5 11.914 1 90.5 93 GLN A N 1
ATOM 739 C CA . GLN A 1 93 ? -24.109 -6.039 10.664 1 90.5 93 GLN A CA 1
ATOM 740 C C . GLN A 1 93 ? -22.703 -6.609 10.492 1 90.5 93 GLN A C 1
ATOM 742 O O . GLN A 1 93 ? -21.875 -6.516 11.406 1 90.5 93 GLN A O 1
ATOM 747 N N . ALA A 1 94 ? -22.578 -7.27 9.336 1 90.19 94 ALA A N 1
ATOM 748 C CA . ALA A 1 94 ? -21.266 -7.844 9.023 1 90.19 94 ALA A CA 1
ATOM 749 C C . ALA A 1 94 ? -20.25 -6.75 8.719 1 90.19 94 ALA A C 1
ATOM 751 O O . ALA A 1 94 ? -20.609 -5.672 8.234 1 90.19 94 ALA A O 1
ATOM 752 N N . TYR A 1 95 ? -19 -6.945 9.148 1 89.94 95 TYR A N 1
ATOM 753 C CA . TYR A 1 95 ? -17.938 -6.023 8.758 1 89.94 95 TYR A CA 1
ATOM 754 C C . TYR A 1 95 ? -16.688 -6.781 8.305 1 89.94 95 TYR A C 1
ATOM 756 O O . TYR A 1 95 ? -16.547 -7.973 8.586 1 89.94 95 TYR A O 1
ATOM 764 N N . ILE A 1 96 ? -15.93 -6.199 7.527 1 93.56 96 ILE A N 1
ATOM 765 C CA . ILE A 1 96 ? -14.617 -6.668 7.094 1 93.56 96 ILE A CA 1
ATOM 766 C C . ILE A 1 96 ? -13.57 -5.586 7.355 1 93.56 96 ILE A C 1
ATOM 768 O O . ILE A 1 96 ? -13.797 -4.414 7.047 1 93.56 96 ILE A O 1
ATOM 772 N N . SER A 1 97 ? -12.477 -5.98 7.996 1 96 97 SER A N 1
ATOM 773 C CA . SER A 1 97 ? -11.477 -4.977 8.359 1 96 97 SER A CA 1
ATOM 774 C C . SER A 1 97 ? -10.062 -5.488 8.117 1 96 97 SER A C 1
ATOM 776 O O . SER A 1 97 ? -9.828 -6.699 8.125 1 96 97 SER A O 1
ATOM 778 N N . ILE A 1 98 ? -9.188 -4.566 7.844 1 97.75 98 ILE A N 1
ATOM 779 C CA . ILE A 1 98 ? -7.762 -4.855 7.766 1 97.75 98 ILE A CA 1
ATOM 780 C C . ILE A 1 98 ? -7.176 -4.945 9.172 1 97.75 98 ILE A C 1
ATOM 782 O O . ILE A 1 98 ? -7.406 -4.066 10.008 1 97.75 98 ILE A O 1
ATOM 786 N N . ILE A 1 99 ? -6.48 -5.988 9.422 1 96.56 99 ILE A N 1
ATOM 787 C CA . ILE A 1 99 ? -5.875 -6.109 10.742 1 96.56 99 ILE A CA 1
ATOM 788 C C . ILE A 1 99 ? -4.379 -5.82 10.656 1 96.56 99 ILE A C 1
ATOM 790 O O . ILE A 1 99 ? -3.785 -5.906 9.578 1 96.56 99 ILE A O 1
ATOM 794 N N . ASN A 1 100 ? -3.773 -5.352 11.727 1 96 100 ASN A N 1
ATOM 795 C CA . ASN A 1 100 ? -2.359 -5.02 11.859 1 96 100 ASN A CA 1
ATOM 796 C C . ASN A 1 100 ? -1.931 -3.957 10.852 1 96 100 ASN A C 1
ATOM 798 O O . ASN A 1 100 ? -0.794 -3.971 10.375 1 96 100 ASN A O 1
ATOM 802 N N . ASP A 1 101 ? -2.793 -3.207 10.227 1 97.5 101 ASP A N 1
ATOM 803 C CA . ASP A 1 101 ? -2.592 -1.995 9.438 1 97.5 101 ASP A CA 1
ATOM 804 C C . ASP A 1 101 ? -1.849 -2.301 8.141 1 97.5 101 ASP A C 1
ATOM 806 O O . ASP A 1 101 ? -1.015 -1.511 7.695 1 97.5 101 ASP A O 1
ATOM 810 N N . GLU A 1 102 ? -2.121 -3.473 7.656 1 98.12 102 GLU A N 1
ATOM 811 C CA . GLU A 1 102 ? -1.425 -3.859 6.434 1 98.12 102 GLU A CA 1
ATOM 812 C C . GLU A 1 102 ? -2.145 -5.008 5.73 1 98.12 102 GLU A C 1
ATOM 814 O O . GLU A 1 102 ? -2.785 -5.836 6.379 1 98.12 102 GLU A O 1
ATOM 819 N N . PHE A 1 103 ? -1.97 -4.961 4.48 1 98.19 103 PHE A N 1
ATOM 820 C CA . PHE A 1 103 ? -2.25 -6.219 3.799 1 98.19 103 PHE A CA 1
ATOM 821 C C . PHE A 1 103 ? -1.34 -6.391 2.59 1 98.19 103 PHE A C 1
ATOM 823 O O . PHE A 1 103 ? -0.781 -5.418 2.08 1 98.19 103 PHE A O 1
ATOM 830 N N . VAL A 1 104 ? -1.144 -7.641 2.199 1 98 104 VAL A N 1
ATOM 831 C CA . VAL A 1 104 ? -0.513 -8.039 0.945 1 98 104 VAL A CA 1
ATOM 832 C C . VAL A 1 104 ? -1.513 -8.812 0.085 1 98 104 VAL A C 1
ATOM 834 O O . VAL A 1 104 ? -2.283 -9.625 0.598 1 98 104 VAL A O 1
ATOM 837 N N . GLY A 1 105 ? -1.592 -8.461 -1.156 1 97.62 105 GLY A N 1
ATOM 838 C CA . GLY A 1 105 ? -2.504 -9.148 -2.055 1 97.62 105 GLY A CA 1
ATOM 839 C C . GLY A 1 105 ? -2.006 -9.203 -3.486 1 97.62 105 GLY A C 1
ATOM 840 O O . GLY A 1 105 ? -0.877 -8.797 -3.771 1 97.62 105 GLY A O 1
ATOM 841 N N . LEU A 1 106 ? -2.777 -9.812 -4.328 1 97.62 106 LEU A N 1
ATOM 842 C CA . LEU A 1 106 ? -2.525 -9.906 -5.762 1 97.62 106 LEU A CA 1
ATOM 843 C C . LEU A 1 106 ? -3.49 -9.016 -6.539 1 97.62 106 LEU A C 1
ATOM 845 O O . LEU A 1 106 ? -4.703 -9.07 -6.32 1 97.62 106 LEU A O 1
ATOM 849 N N . VAL A 1 107 ? -2.945 -8.188 -7.359 1 98 107 VAL A N 1
ATOM 850 C CA . VAL A 1 107 ? -3.787 -7.379 -8.234 1 98 107 VAL A CA 1
ATOM 851 C C . VAL A 1 107 ? -4.305 -8.227 -9.391 1 98 107 VAL A C 1
ATOM 853 O O . VAL A 1 107 ? -3.52 -8.734 -10.195 1 98 107 VAL A O 1
ATOM 856 N N . ASP A 1 108 ? -5.586 -8.391 -9.469 1 96.31 108 ASP A N 1
ATOM 857 C CA . ASP A 1 108 ? -6.172 -9.234 -10.5 1 96.31 108 ASP A CA 1
ATOM 858 C C . ASP A 1 108 ? -7.242 -8.477 -11.289 1 96.31 108 ASP A C 1
ATOM 860 O O . ASP A 1 108 ? -7.68 -7.406 -10.875 1 96.31 108 ASP A O 1
ATOM 864 N N . HIS A 1 109 ? -7.543 -9.047 -12.383 1 92.88 109 HIS A N 1
ATOM 865 C CA . HIS A 1 109 ? -8.562 -8.469 -13.25 1 92.88 109 HIS A CA 1
ATOM 866 C C . HIS A 1 109 ? -9.961 -8.695 -12.688 1 92.88 109 HIS A C 1
ATOM 868 O O . HIS A 1 109 ? -10.273 -9.789 -12.203 1 92.88 109 HIS A O 1
ATOM 874 N N . ASP A 1 110 ? -10.719 -7.652 -12.703 1 92.38 110 ASP A N 1
ATOM 875 C CA . ASP A 1 110 ? -12.133 -7.777 -12.359 1 92.38 110 ASP A CA 1
ATOM 876 C C . ASP A 1 110 ? -12.984 -7.922 -13.617 1 92.38 110 ASP A C 1
ATOM 878 O O . ASP A 1 110 ? -13.117 -6.977 -14.398 1 92.38 110 ASP A O 1
ATOM 882 N N . GLU A 1 111 ? -13.547 -8.992 -13.797 1 86.38 111 GLU A N 1
ATOM 883 C CA . GLU A 1 111 ? -14.352 -9.25 -14.984 1 86.38 111 GLU A CA 1
ATOM 884 C C . GLU A 1 111 ? -15.586 -8.352 -15.023 1 86.38 111 GLU A C 1
ATOM 886 O O . GLU A 1 111 ? -16.141 -8.094 -16.094 1 86.38 111 GLU A O 1
ATOM 891 N N . ASN A 1 112 ? -15.969 -7.883 -13.867 1 87.38 112 ASN A N 1
ATOM 892 C CA . ASN A 1 112 ? -17.203 -7.105 -13.766 1 87.38 112 ASN A CA 1
ATOM 893 C C . ASN A 1 112 ? -16.922 -5.605 -13.789 1 87.38 112 ASN A C 1
ATOM 895 O O . ASN A 1 112 ? -17.844 -4.797 -13.648 1 87.38 112 ASN A O 1
ATOM 899 N N . SER A 1 113 ? -15.695 -5.305 -13.82 1 84.75 113 SER A N 1
ATOM 900 C CA . SER A 1 113 ? -15.344 -3.891 -13.852 1 84.75 113 SER A CA 1
ATOM 901 C C . SER A 1 113 ? -14.195 -3.625 -14.82 1 84.75 113 SER A C 1
ATOM 903 O O . SER A 1 113 ? -13.164 -4.293 -14.773 1 84.75 113 SER A O 1
ATOM 905 N N . GLN A 1 114 ? -14.383 -2.666 -15.648 1 81.81 114 GLN A N 1
ATOM 906 C CA . GLN A 1 114 ? -13.328 -2.295 -16.578 1 81.81 114 GLN A CA 1
ATOM 907 C C . GLN A 1 114 ? -12.445 -1.195 -15.992 1 81.81 114 GLN A C 1
ATOM 909 O O . GLN A 1 114 ? -11.32 -0.98 -16.453 1 81.81 114 GLN A O 1
ATOM 914 N N . ALA A 1 115 ? -12.883 -0.585 -14.984 1 84.38 115 ALA A N 1
ATOM 915 C CA . ALA A 1 115 ? -12.219 0.63 -14.531 1 84.38 115 ALA A CA 1
ATOM 916 C C . ALA A 1 115 ? -11.375 0.359 -13.281 1 84.38 115 ALA A C 1
ATOM 918 O O . ALA A 1 115 ? -10.547 1.183 -12.898 1 84.38 115 ALA A O 1
ATOM 919 N N . ALA A 1 116 ? -11.602 -0.818 -12.672 1 91.69 116 ALA A N 1
ATOM 920 C CA . ALA A 1 116 ? -10.93 -1.072 -11.398 1 91.69 116 ALA A CA 1
ATOM 921 C C . ALA A 1 116 ? -10.492 -2.529 -11.289 1 91.69 116 ALA A C 1
ATOM 923 O O . ALA A 1 116 ? -11.156 -3.424 -11.828 1 91.69 116 ALA A O 1
ATOM 924 N N . PRO A 1 117 ? -9.398 -2.736 -10.602 1 96.56 117 PRO A N 1
ATOM 925 C CA . PRO A 1 117 ? -8.945 -4.113 -10.406 1 96.56 117 PRO A CA 1
ATOM 926 C C . PRO A 1 117 ? -9.68 -4.824 -9.273 1 96.56 117 PRO A C 1
ATOM 928 O O . PRO A 1 117 ? -10.539 -4.219 -8.617 1 96.56 117 PRO A O 1
ATOM 931 N N . MET A 1 118 ? -9.445 -6.008 -9.195 1 97.19 118 MET A N 1
ATOM 932 C CA . MET A 1 118 ? -9.758 -6.828 -8.031 1 97.19 118 MET A CA 1
ATOM 933 C C . MET A 1 118 ? -8.492 -7.199 -7.27 1 97.19 118 MET A C 1
ATOM 935 O O . MET A 1 118 ? -7.426 -7.355 -7.871 1 97.19 118 MET A O 1
ATOM 939 N N . ILE A 1 119 ? -8.609 -7.254 -5.965 1 98 119 ILE A N 1
ATOM 940 C CA . ILE A 1 119 ? -7.457 -7.648 -5.164 1 98 119 ILE A CA 1
ATOM 941 C C . ILE A 1 119 ? -7.75 -8.969 -4.449 1 98 119 ILE A C 1
ATOM 943 O O . ILE A 1 119 ? -8.797 -9.117 -3.814 1 98 119 ILE A O 1
ATOM 947 N N . VAL A 1 120 ? -6.883 -9.906 -4.582 1 97.44 120 VAL A N 1
ATOM 948 C CA . VAL A 1 120 ? -6.992 -11.148 -3.828 1 97.44 120 VAL A CA 1
ATOM 949 C C . VAL A 1 120 ? -6.184 -11.047 -2.539 1 97.44 120 VAL A C 1
ATOM 951 O O . VAL A 1 120 ? -4.953 -10.93 -2.578 1 97.44 120 VAL A O 1
ATOM 954 N N . ILE A 1 121 ? -6.828 -11.07 -1.449 1 97.75 121 ILE A N 1
ATOM 955 C CA . ILE A 1 121 ? -6.23 -10.992 -0.121 1 97.75 121 ILE A CA 1
ATOM 956 C C . ILE A 1 121 ? -6.633 -12.219 0.697 1 97.75 121 ILE A C 1
ATOM 958 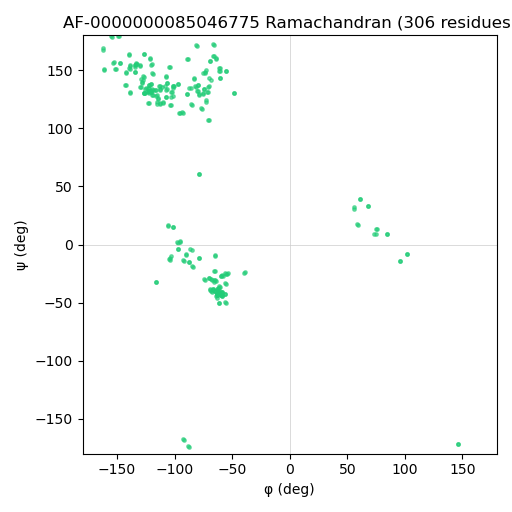O O . ILE A 1 121 ? -7.812 -12.57 0.758 1 97.75 121 ILE A O 1
ATOM 962 N N . ASP A 1 122 ? -5.676 -12.875 1.341 1 96.5 122 ASP A N 1
ATOM 963 C CA . ASP A 1 122 ? -5.938 -14.078 2.123 1 96.5 122 ASP A CA 1
ATOM 964 C C . ASP A 1 122 ? -6.625 -15.148 1.277 1 96.5 122 ASP A C 1
ATOM 966 O O . ASP A 1 122 ? -7.531 -15.836 1.753 1 96.5 122 ASP A O 1
ATOM 970 N N . GLY A 1 123 ? -6.312 -15.133 -0 1 95.12 123 GLY A N 1
ATOM 971 C CA . GLY A 1 123 ? -6.887 -16.109 -0.911 1 95.12 123 GLY A CA 1
ATOM 972 C C . GLY A 1 123 ? -8.328 -15.812 -1.274 1 95.12 123 GLY A C 1
ATOM 973 O O . GLY A 1 123 ? -9.055 -16.703 -1.729 1 95.12 123 GLY A O 1
ATOM 974 N N . GLN A 1 124 ? -8.812 -14.656 -0.985 1 95.12 124 GLN A N 1
ATOM 975 C CA . GLN A 1 124 ? -10.18 -14.242 -1.28 1 95.12 124 GLN A CA 1
ATOM 976 C C . GLN A 1 124 ? -10.195 -12.992 -2.156 1 95.12 124 GLN A C 1
ATOM 978 O O . GLN A 1 124 ? -9.422 -12.062 -1.934 1 95.12 124 GLN A O 1
ATOM 983 N N . PRO A 1 125 ? -11.102 -13.023 -3.146 1 96.19 125 PRO A N 1
ATOM 984 C CA . PRO A 1 125 ? -11.203 -11.844 -4.004 1 96.19 125 PRO A CA 1
ATOM 985 C C . PRO A 1 125 ? -12.016 -10.719 -3.369 1 96.19 125 PRO A C 1
ATOM 987 O O . PRO A 1 125 ? -13.062 -10.977 -2.766 1 96.19 125 PRO A O 1
ATOM 990 N N . TYR A 1 126 ? -11.586 -9.531 -3.471 1 96.38 126 TYR A N 1
ATOM 991 C CA . TYR A 1 126 ? -12.289 -8.32 -3.078 1 96.38 126 TYR A CA 1
ATOM 992 C C . TYR A 1 126 ? -12.344 -7.324 -4.23 1 96.38 126 TYR A C 1
ATOM 994 O O . TYR A 1 126 ? -11.328 -7.051 -4.871 1 96.38 126 TYR A O 1
ATOM 1002 N N . THR A 1 127 ? -13.531 -6.859 -4.461 1 95.88 127 THR A N 1
ATOM 1003 C CA . THR A 1 127 ? -13.617 -5.777 -5.438 1 95.88 127 THR A CA 1
ATOM 1004 C C . THR A 1 127 ? -12.883 -4.535 -4.938 1 95.88 127 THR A C 1
ATOM 1006 O O . THR A 1 127 ? -12.633 -4.395 -3.738 1 95.88 127 THR A O 1
ATOM 1009 N N . TRP A 1 128 ? -12.562 -3.713 -5.863 1 96.5 128 TRP A N 1
ATOM 1010 C CA . TRP A 1 128 ? -11.883 -2.479 -5.484 1 96.5 128 TRP A CA 1
ATOM 1011 C C . TRP A 1 128 ? -12.75 -1.646 -4.547 1 96.5 128 TRP A C 1
ATOM 1013 O O . TRP A 1 128 ? -12.242 -1.002 -3.627 1 96.5 128 TRP A O 1
ATOM 1023 N N . GLU A 1 129 ? -14.016 -1.678 -4.789 1 93.75 129 GLU A N 1
ATOM 1024 C CA . GLU A 1 129 ? -14.945 -0.973 -3.914 1 93.75 129 GLU A CA 1
ATOM 1025 C C . GLU A 1 129 ? -14.906 -1.538 -2.498 1 93.75 129 GLU A C 1
ATOM 1027 O O . GLU A 1 129 ? -14.898 -0.784 -1.522 1 93.75 129 GLU A O 1
ATOM 1032 N N . GLU A 1 130 ? -14.883 -2.818 -2.404 1 94.44 130 GLU A N 1
ATOM 1033 C CA . GLU A 1 130 ? -14.812 -3.461 -1.097 1 94.44 130 GLU A CA 1
ATOM 1034 C C . GLU A 1 130 ? -13.516 -3.096 -0.376 1 94.44 130 GLU A C 1
ATOM 1036 O O . GLU A 1 130 ? -13.516 -2.867 0.835 1 94.44 130 GLU A O 1
ATOM 1041 N N . VAL A 1 131 ? -12.406 -3.074 -1.104 1 97.06 131 VAL A N 1
ATOM 1042 C CA . VAL A 1 131 ? -11.133 -2.654 -0.53 1 97.06 131 VAL A CA 1
ATOM 1043 C C . VAL A 1 131 ? -11.242 -1.222 -0.017 1 97.06 131 VAL A C 1
ATOM 1045 O O . VAL A 1 131 ? -10.758 -0.907 1.074 1 97.06 131 VAL A O 1
ATOM 1048 N N . GLY A 1 132 ? -11.859 -0.411 -0.826 1 96.5 132 GLY A N 1
ATOM 1049 C CA . GLY A 1 132 ? -12.078 0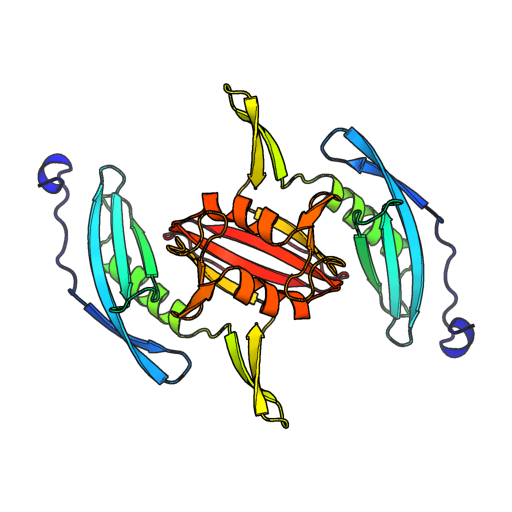.967 -0.415 1 96.5 132 GLY A CA 1
ATOM 1050 C C . GLY A 1 132 ? -12.828 1.085 0.9 1 96.5 132 GLY A C 1
ATOM 1051 O O . GLY A 1 132 ? -12.492 1.93 1.734 1 96.5 132 GLY A O 1
ATOM 1052 N N . GLU A 1 133 ? -13.859 0.245 1.05 1 94.44 133 GLU A N 1
ATOM 1053 C CA . GLU A 1 133 ? -14.625 0.241 2.291 1 94.44 133 GLU A CA 1
ATOM 1054 C C . GLU A 1 133 ? -13.734 -0.063 3.492 1 94.44 133 GLU A C 1
ATOM 1056 O O . GLU A 1 133 ? -13.891 0.545 4.555 1 94.44 133 GLU A O 1
ATOM 1061 N N . MET A 1 134 ? -12.852 -0.971 3.334 1 96.69 134 MET A N 1
ATOM 1062 C CA . MET A 1 134 ? -11.945 -1.32 4.422 1 96.69 134 MET A CA 1
ATOM 1063 C C . MET A 1 134 ? -10.961 -0.185 4.695 1 96.69 134 MET A C 1
ATOM 1065 O O . MET A 1 134 ? -10.68 0.135 5.852 1 96.69 134 MET A O 1
ATOM 1069 N N . VAL A 1 135 ? -10.484 0.466 3.621 1 97.62 135 VAL A N 1
ATOM 1070 C CA . VAL A 1 135 ? -9.477 1.518 3.721 1 97.62 135 VAL A CA 1
ATOM 1071 C C . VAL A 1 135 ? -10.086 2.756 4.375 1 97.62 135 VAL A C 1
ATOM 1073 O O . VAL A 1 135 ? -9.391 3.498 5.074 1 97.62 135 VAL A O 1
ATOM 1076 N N . LYS A 1 136 ? -11.32 2.9 4.199 1 95.88 136 LYS A N 1
ATOM 1077 C CA . LYS A 1 136 ? -12.039 4.051 4.734 1 95.88 136 LYS A CA 1
ATOM 1078 C C . LYS A 1 136 ? -11.844 4.164 6.246 1 95.88 136 LYS A C 1
ATOM 1080 O O . LYS A 1 136 ? -11.844 5.27 6.793 1 95.88 136 LYS A O 1
ATOM 1085 N N . SER A 1 137 ? -11.719 3.062 6.93 1 94.62 137 SER A N 1
ATOM 1086 C CA . SER A 1 137 ? -11.539 3.053 8.375 1 94.62 137 SER A CA 1
ATOM 1087 C C . SER A 1 137 ? -10.211 3.688 8.781 1 94.62 137 SER A C 1
ATOM 1089 O O . SER A 1 137 ? -9.992 3.98 9.953 1 94.62 137 SER A O 1
ATOM 1091 N N . PHE A 1 138 ? -9.344 3.971 7.848 1 97.38 138 PHE A N 1
ATOM 1092 C CA . PHE A 1 138 ? -8.031 4.543 8.109 1 97.38 138 PHE A CA 1
ATOM 1093 C C . PHE A 1 138 ? -7.992 6.016 7.723 1 97.38 138 PHE A C 1
ATOM 1095 O O . PHE A 1 138 ? -6.918 6.57 7.48 1 97.38 138 PHE A O 1
ATOM 1102 N N . GLU A 1 139 ? -9.102 6.598 7.566 1 95.69 139 GLU A N 1
ATOM 1103 C CA . GLU A 1 139 ? -9.148 8.031 7.301 1 95.69 139 GLU A CA 1
ATOM 1104 C C . GLU A 1 139 ? -8.273 8.805 8.289 1 95.69 139 GLU A C 1
ATOM 1106 O O . GLU A 1 139 ? -8.32 8.547 9.492 1 95.69 139 GLU A O 1
ATOM 1111 N N . GLY A 1 140 ? -7.441 9.664 7.762 1 95.19 140 GLY A N 1
ATOM 1112 C CA . GLY A 1 140 ? -6.527 10.438 8.586 1 95.19 140 GLY A CA 1
ATOM 1113 C C . GLY A 1 140 ? -5.148 9.812 8.688 1 95.19 140 GLY A C 1
ATOM 1114 O O . GLY A 1 140 ? -4.203 10.469 9.141 1 95.19 140 GLY A O 1
ATOM 1115 N N . PHE A 1 141 ? -4.992 8.562 8.305 1 97.5 141 PHE A N 1
ATOM 1116 C CA . PHE A 1 141 ? -3.711 7.867 8.305 1 97.5 141 PHE A CA 1
ATOM 1117 C C . PHE A 1 141 ? -2.982 8.078 6.98 1 97.5 141 PHE A C 1
ATOM 1119 O O . PHE A 1 141 ? -3.604 8.422 5.973 1 97.5 141 PHE A O 1
ATOM 1126 N N . GLN A 1 142 ? -1.66 7.852 7.047 1 97.69 142 GLN A N 1
ATOM 1127 C CA . GLN A 1 142 ? -0.868 7.703 5.832 1 97.69 142 GLN A CA 1
ATOM 1128 C C . GLN A 1 142 ? -0.951 6.281 5.289 1 97.69 142 GLN A C 1
ATOM 1130 O O . GLN A 1 142 ? -1.063 5.324 6.059 1 97.69 142 GLN A O 1
ATOM 1135 N N . VAL A 1 143 ? -0.979 6.246 3.99 1 98.44 143 VAL A N 1
ATOM 1136 C CA . VAL A 1 143 ? -0.977 4.938 3.35 1 98.44 143 VAL A CA 1
ATOM 1137 C C . VAL A 1 143 ? 0.223 4.82 2.412 1 98.44 143 VAL A C 1
ATOM 1139 O O . VAL A 1 143 ? 0.563 5.773 1.709 1 98.44 143 VAL A O 1
ATOM 1142 N N . GLN A 1 144 ? 0.932 3.775 2.5 1 98.5 144 GLN A N 1
ATOM 1143 C CA . GLN A 1 144 ? 1.956 3.389 1.535 1 98.5 144 GLN A CA 1
ATOM 1144 C C . GLN A 1 144 ? 1.525 2.16 0.739 1 98.5 144 GLN A C 1
ATOM 1146 O O . GLN A 1 144 ? 1.13 1.146 1.317 1 98.5 144 GLN A O 1
ATOM 1151 N N . MET A 1 145 ? 1.474 2.27 -0.592 1 98.56 145 MET A N 1
ATOM 1152 C CA . MET A 1 145 ? 1.176 1.152 -1.483 1 98.56 145 MET A CA 1
ATOM 1153 C C . MET A 1 145 ? 2.371 0.832 -2.373 1 98.56 145 MET A C 1
ATOM 1155 O O . MET A 1 145 ? 2.881 1.708 -3.074 1 98.56 145 MET A O 1
ATOM 1159 N N . LYS A 1 146 ? 2.865 -0.388 -2.322 1 98.38 146 LYS A N 1
ATOM 1160 C CA . LYS A 1 146 ? 3.994 -0.86 -3.119 1 98.38 146 LYS A CA 1
ATOM 1161 C C . LYS A 1 146 ? 3.584 -2.029 -4.012 1 98.38 146 LYS A C 1
ATOM 1163 O O . LYS A 1 146 ? 2.775 -2.869 -3.611 1 98.38 146 LYS A O 1
ATOM 1168 N N . PHE A 1 147 ? 4.188 -2.105 -5.145 1 98.38 147 PHE A N 1
ATOM 1169 C CA . PHE A 1 147 ? 3.922 -3.182 -6.094 1 98.38 147 PHE A CA 1
ATOM 1170 C C . PHE A 1 147 ? 5.188 -3.979 -6.379 1 98.38 147 PHE A C 1
ATOM 1172 O O . PHE A 1 147 ? 6.27 -3.404 -6.523 1 98.38 147 PHE A O 1
ATOM 1179 N N . PHE A 1 148 ? 5.027 -5.285 -6.441 1 97.94 148 PHE A N 1
ATOM 1180 C CA . PHE A 1 148 ? 6.152 -6.199 -6.586 1 97.94 148 PHE A CA 1
ATOM 1181 C C . PHE A 1 148 ? 5.859 -7.262 -7.641 1 97.94 148 PHE A C 1
ATOM 1183 O O . PHE A 1 148 ? 4.711 -7.68 -7.805 1 97.94 148 PHE A O 1
ATOM 1190 N N . ASP A 1 149 ? 6.922 -7.648 -8.273 1 96.81 149 ASP A N 1
ATOM 1191 C CA . ASP A 1 149 ? 6.801 -8.859 -9.078 1 96.81 149 ASP A CA 1
ATOM 1192 C C . ASP A 1 149 ? 6.422 -10.062 -8.211 1 96.81 149 ASP A C 1
ATOM 1194 O O . ASP A 1 149 ? 6.801 -10.125 -7.039 1 96.81 149 ASP A O 1
ATOM 1198 N N . MET A 1 150 ? 5.762 -10.984 -8.828 1 95.56 150 MET A N 1
ATOM 1199 C CA . MET A 1 150 ? 5.328 -12.172 -8.109 1 95.56 150 MET A CA 1
ATOM 1200 C C . MET A 1 150 ? 6.52 -12.906 -7.492 1 95.56 150 MET A C 1
ATOM 1202 O O . MET A 1 150 ? 6.383 -13.555 -6.457 1 95.56 150 MET A O 1
ATOM 1206 N N . THR A 1 151 ? 7.664 -12.773 -8.055 1 96.69 151 THR A N 1
ATOM 1207 C CA . THR A 1 151 ? 8.82 -13.531 -7.602 1 96.69 151 THR A CA 1
ATOM 1208 C C . THR A 1 151 ? 9.578 -12.766 -6.523 1 96.69 151 THR A C 1
ATOM 1210 O O . THR A 1 151 ? 10.484 -13.312 -5.891 1 96.69 151 THR A O 1
ATOM 1213 N N . ASP A 1 152 ? 9.211 -11.492 -6.297 1 95.38 152 ASP A N 1
ATOM 1214 C CA . ASP A 1 152 ? 9.859 -10.703 -5.254 1 95.38 152 ASP A CA 1
ATOM 1215 C C . ASP A 1 152 ? 9.398 -11.141 -3.867 1 95.38 152 ASP A C 1
ATOM 1217 O O . ASP A 1 152 ? 8.25 -11.562 -3.697 1 95.38 152 ASP A O 1
ATOM 1221 N N . ASP A 1 153 ? 10.305 -11.023 -2.912 1 91.75 153 ASP A N 1
ATOM 1222 C CA . ASP A 1 153 ? 9.93 -11.219 -1.514 1 91.75 153 ASP A CA 1
ATOM 1223 C C . ASP A 1 153 ? 9.422 -9.914 -0.896 1 91.75 153 ASP A C 1
ATOM 1225 O O . ASP A 1 153 ? 9.961 -8.844 -1.168 1 91.75 153 ASP A O 1
ATOM 1229 N N . ILE A 1 154 ? 8.336 -10.102 -0.195 1 89.75 154 ILE A N 1
ATOM 1230 C CA . ILE A 1 154 ? 7.77 -8.922 0.458 1 89.75 154 ILE A CA 1
ATOM 1231 C C . ILE A 1 154 ? 8.086 -8.961 1.951 1 89.75 154 ILE A C 1
ATOM 1233 O O . ILE A 1 154 ? 7.875 -9.977 2.611 1 89.75 154 ILE A O 1
ATOM 1237 N N . ASP A 1 155 ? 8.82 -7.91 2.486 1 76.38 155 ASP A N 1
ATOM 1238 C CA . ASP A 1 155 ? 9.242 -7.816 3.881 1 76.38 155 ASP A CA 1
ATOM 1239 C C . ASP A 1 155 ? 8.141 -7.199 4.746 1 76.38 155 ASP A C 1
ATOM 1241 O O . ASP A 1 155 ? 7.383 -6.348 4.277 1 76.38 155 ASP A O 1
ATOM 1245 N N . MET B 1 1 ? -5.457 27.719 29.188 1 42.47 1 MET B N 1
ATOM 1246 C CA . MET B 1 1 ? -4.789 27.172 28.016 1 42.47 1 MET B CA 1
ATOM 1247 C C . MET B 1 1 ? -4.094 25.859 28.344 1 42.47 1 MET B C 1
ATOM 1249 O O . MET B 1 1 ? -3.721 25.625 29.484 1 42.47 1 MET B O 1
ATOM 1253 N N . MET B 1 2 ? -4.402 24.719 27.578 1 52.91 2 MET B N 1
ATOM 1254 C CA . MET B 1 2 ? -3.949 23.375 27.938 1 52.91 2 MET B CA 1
ATOM 1255 C C . MET B 1 2 ? -2.521 23.422 28.469 1 52.91 2 MET B C 1
ATOM 1257 O O . MET B 1 2 ? -2.057 22.453 29.078 1 52.91 2 MET B O 1
ATOM 1261 N N . SER B 1 3 ? -1.761 24.391 28.109 1 57.78 3 SER B N 1
ATOM 1262 C CA . SER B 1 3 ? -0.379 24.531 28.547 1 57.78 3 SER B CA 1
ATOM 1263 C C . SER B 1 3 ? -0.304 24.672 30.062 1 57.78 3 SER B C 1
ATOM 1265 O O . SER B 1 3 ? 0.637 24.188 30.703 1 57.78 3 SER B O 1
ATOM 1267 N N . GLU B 1 4 ? -1.205 25.328 30.594 1 57.97 4 GLU B N 1
ATOM 1268 C CA . GLU B 1 4 ? -1.124 25.578 32.031 1 57.97 4 GLU B CA 1
ATOM 1269 C C . GLU B 1 4 ? -1.252 24.281 32.844 1 57.97 4 GLU B C 1
ATOM 1271 O O . GLU B 1 4 ? -0.609 24.125 33.875 1 57.97 4 GLU B O 1
ATOM 1276 N N . GLU B 1 5 ? -1.986 23.438 32.25 1 62.59 5 GLU B N 1
ATOM 1277 C CA . GLU B 1 5 ? -2.307 22.219 33 1 62.59 5 GLU B CA 1
ATOM 1278 C C . GLU B 1 5 ? -1.201 21.172 32.844 1 62.59 5 GLU B C 1
ATOM 1280 O O . GLU B 1 5 ? -0.993 20.359 33.75 1 62.59 5 GLU B O 1
ATOM 1285 N N . VAL B 1 6 ? -0.415 21.344 31.859 1 72 6 VAL B N 1
ATOM 1286 C CA . VAL B 1 6 ? 0.596 20.328 31.625 1 72 6 VAL B CA 1
ATOM 1287 C C . VAL B 1 6 ? 1.96 20.828 32.094 1 72 6 VAL B C 1
ATOM 1289 O O . VAL B 1 6 ? 2.865 20.031 32.344 1 72 6 VAL B O 1
ATOM 1292 N N . GLY B 1 7 ? 2.133 22.094 32.406 1 76.12 7 GLY B N 1
ATOM 1293 C CA . GLY B 1 7 ? 3.344 22.672 32.969 1 76.12 7 GLY B CA 1
ATOM 1294 C C . GLY B 1 7 ? 4.457 22.812 31.938 1 76.12 7 GLY B C 1
ATOM 1295 O O . GLY B 1 7 ? 5.637 22.781 32.281 1 76.12 7 GLY B O 1
ATOM 1296 N N . VAL B 1 8 ? 4.172 22.594 30.688 1 82.19 8 VAL B N 1
ATOM 1297 C CA . VAL B 1 8 ? 5.195 22.719 29.656 1 82.19 8 VAL B CA 1
ATOM 1298 C C . VAL B 1 8 ? 5.02 24.031 28.906 1 82.19 8 VAL B C 1
ATOM 1300 O O . VAL B 1 8 ? 3.898 24.406 28.547 1 82.19 8 VAL B O 1
ATOM 1303 N N . GLU B 1 9 ? 6.066 24.859 28.797 1 87.56 9 GLU B N 1
ATOM 1304 C CA . GLU B 1 9 ? 6.047 26.078 28 1 87.56 9 GLU B CA 1
ATOM 1305 C C . GLU B 1 9 ? 6.383 25.797 26.531 1 87.56 9 GLU B C 1
ATOM 1307 O O . GLU B 1 9 ? 7.469 25.297 26.219 1 87.56 9 GLU B O 1
ATOM 1312 N N . LEU B 1 10 ? 5.516 26.094 25.625 1 89.75 10 LEU B N 1
ATOM 1313 C CA . LEU B 1 10 ? 5.715 25.859 24.203 1 89.75 10 LEU B CA 1
ATOM 1314 C C . LEU B 1 10 ? 6.574 26.953 23.578 1 89.75 10 LEU B C 1
ATOM 1316 O O . LEU B 1 10 ? 6.367 28.141 23.844 1 89.75 10 LEU B O 1
ATOM 1320 N N . LYS B 1 11 ? 7.531 26.531 22.844 1 91.62 11 LYS B N 1
ATOM 1321 C CA . LYS B 1 11 ? 8.305 27.5 22.062 1 91.62 11 LYS B CA 1
ATOM 1322 C C . LYS B 1 11 ? 7.504 28.031 20.875 1 91.62 11 LYS B C 1
ATOM 1324 O O . LYS B 1 11 ? 6.652 27.312 20.344 1 91.62 11 LYS B O 1
ATOM 1329 N N . THR B 1 12 ? 7.812 29.234 20.531 1 92.56 12 THR B N 1
ATOM 1330 C CA . THR B 1 12 ? 7.184 29.828 19.359 1 92.56 12 THR B CA 1
ATOM 1331 C C . THR B 1 12 ? 7.707 29.172 18.078 1 92.56 12 THR B C 1
ATOM 1333 O O . THR B 1 12 ? 8.906 28.906 17.969 1 92.56 12 THR B O 1
ATOM 1336 N N . ILE B 1 13 ? 6.859 28.844 17.156 1 93.94 13 ILE B N 1
ATOM 1337 C CA . ILE B 1 13 ? 7.246 28.297 15.867 1 93.94 13 ILE B CA 1
ATOM 1338 C C . ILE B 1 13 ? 6.773 29.203 14.742 1 93.94 13 ILE B C 1
ATOM 1340 O O . ILE B 1 13 ? 5.879 30.031 14.938 1 93.94 13 ILE B O 1
ATOM 1344 N N . PRO B 1 14 ? 7.484 29.125 13.578 1 95.81 14 PRO B N 1
ATOM 1345 C CA . PRO B 1 14 ? 6.945 29.875 12.438 1 95.81 14 PRO B CA 1
ATOM 1346 C C . PRO B 1 14 ? 5.5 29.516 12.117 1 95.81 14 PRO B C 1
ATOM 1348 O O . PRO B 1 14 ? 5.086 28.375 12.328 1 95.81 14 PRO B O 1
ATOM 1351 N N . ALA B 1 15 ? 4.762 30.422 11.617 1 96.12 15 ALA B N 1
ATOM 1352 C CA . ALA B 1 15 ? 3.371 30.172 11.234 1 96.12 15 ALA B CA 1
ATOM 1353 C C . ALA B 1 15 ? 3.291 29.359 9.945 1 96.12 15 ALA B C 1
ATOM 1355 O O . ALA B 1 15 ? 2.316 28.641 9.719 1 96.12 15 ALA B O 1
ATOM 1356 N N . ALA B 1 16 ? 4.355 29.562 9.102 1 97.56 16 ALA B N 1
ATOM 1357 C CA . ALA B 1 16 ? 4.348 28.922 7.789 1 97.56 16 ALA B CA 1
ATOM 1358 C C . ALA B 1 16 ? 5.766 28.688 7.281 1 97.56 16 ALA B C 1
ATOM 1360 O O . ALA B 1 16 ? 6.711 29.344 7.746 1 97.56 16 ALA B O 1
ATOM 1361 N N . ILE B 1 17 ? 5.879 27.75 6.426 1 97.75 17 ILE B N 1
ATOM 1362 C CA . ILE B 1 17 ? 7.121 27.516 5.695 1 97.75 17 ILE B CA 1
ATOM 1363 C C . ILE B 1 17 ? 6.816 27.297 4.215 1 97.75 17 ILE B C 1
ATOM 1365 O O . ILE B 1 17 ? 5.695 26.938 3.855 1 97.75 17 ILE B O 1
ATOM 1369 N N . SER B 1 18 ? 7.812 27.609 3.41 1 97.5 18 SER B N 1
ATOM 1370 C CA . SER B 1 18 ? 7.711 27.359 1.976 1 97.5 18 SER B CA 1
ATOM 1371 C C . SER B 1 18 ? 8.891 26.531 1.475 1 97.5 18 SER B C 1
ATOM 1373 O O . SER B 1 18 ? 10.031 26.766 1.881 1 97.5 18 SER B O 1
ATOM 1375 N N . LEU B 1 19 ? 8.57 25.578 0.71 1 96.88 19 LEU B N 1
ATOM 1376 C CA . LEU B 1 19 ? 9.602 24.734 0.104 1 96.88 19 LEU B CA 1
ATOM 1377 C C . LEU B 1 19 ? 9.25 24.406 -1.345 1 96.88 19 LEU B C 1
ATOM 1379 O O . LEU B 1 19 ? 8.102 24.578 -1.762 1 96.88 19 LEU B O 1
ATOM 1383 N N . TYR B 1 20 ? 10.242 23.969 -2.043 1 96.69 20 TYR B N 1
ATOM 1384 C CA . TYR B 1 20 ? 10.008 23.578 -3.428 1 96.69 20 TYR B CA 1
ATOM 1385 C C . TYR B 1 20 ? 9.805 22.062 -3.537 1 96.69 20 TYR B C 1
ATOM 1387 O O . TYR B 1 20 ? 10.516 21.297 -2.895 1 96.69 20 TYR B O 1
ATOM 1395 N N . ASP B 1 21 ? 8.844 21.703 -4.344 1 96.44 21 ASP B N 1
ATOM 1396 C CA . ASP B 1 21 ? 8.586 20.281 -4.523 1 96.44 21 ASP B CA 1
ATOM 1397 C C . ASP B 1 21 ? 9.453 19.703 -5.641 1 96.44 21 ASP B C 1
ATOM 1399 O O . ASP B 1 21 ? 10.359 20.375 -6.137 1 96.44 21 ASP B O 1
ATOM 1403 N N . PHE B 1 22 ? 9.234 18.406 -6.012 1 95.75 22 PHE B N 1
ATOM 1404 C CA . PHE B 1 22 ? 10.031 17.656 -6.969 1 95.75 22 PHE B CA 1
ATOM 1405 C C . PHE B 1 22 ? 10.016 18.328 -8.336 1 95.75 22 PHE B C 1
ATOM 1407 O O . PHE B 1 22 ? 10.93 18.125 -9.141 1 95.75 22 PHE B O 1
ATOM 1414 N N . ASN B 1 23 ? 8.969 19.062 -8.641 1 92.81 23 ASN B N 1
ATOM 1415 C CA . ASN B 1 23 ? 8.844 19.703 -9.945 1 92.81 23 ASN B CA 1
ATOM 1416 C C . ASN B 1 23 ? 9.344 21.141 -9.906 1 92.81 23 ASN B C 1
ATOM 1418 O O . ASN B 1 23 ? 9.211 21.875 -10.891 1 92.81 23 ASN B O 1
ATOM 1422 N N . GLY B 1 24 ? 9.844 21.594 -8.758 1 95.25 24 GLY B N 1
ATOM 1423 C CA . GLY B 1 24 ? 10.336 22.953 -8.625 1 95.25 24 GLY B CA 1
ATOM 1424 C C . GLY B 1 24 ? 9.242 23.969 -8.305 1 95.25 24 GLY B C 1
ATOM 1425 O O . GLY B 1 24 ? 9.453 25.172 -8.422 1 95.25 24 GLY B O 1
ATOM 1426 N N . SER B 1 25 ? 8.086 23.484 -8.023 1 94.69 25 SER B N 1
ATOM 1427 C CA . SER B 1 25 ? 6.988 24.359 -7.629 1 94.69 25 SER B CA 1
ATOM 1428 C C . SER B 1 25 ? 7.07 24.719 -6.148 1 94.69 25 SER B C 1
ATOM 1430 O O . SER B 1 25 ? 7.32 23.859 -5.305 1 94.69 25 SER B O 1
ATOM 1432 N N . ARG B 1 26 ? 6.836 25.969 -5.891 1 96.38 26 ARG B N 1
ATOM 1433 C CA . ARG B 1 26 ? 6.836 26.438 -4.508 1 96.38 26 ARG B CA 1
ATOM 1434 C C . ARG B 1 26 ? 5.562 26 -3.785 1 96.38 26 ARG B C 1
ATOM 1436 O O . ARG B 1 26 ? 4.457 26.234 -4.273 1 96.38 26 ARG B O 1
ATOM 1443 N N . ARG B 1 27 ? 5.688 25.406 -2.635 1 97.25 27 ARG B N 1
ATOM 1444 C CA . ARG B 1 27 ? 4.586 24.938 -1.802 1 97.25 27 ARG B CA 1
ATOM 1445 C C . ARG B 1 27 ? 4.594 25.641 -0.443 1 97.25 27 ARG B C 1
ATOM 1447 O O . ARG B 1 27 ? 5.6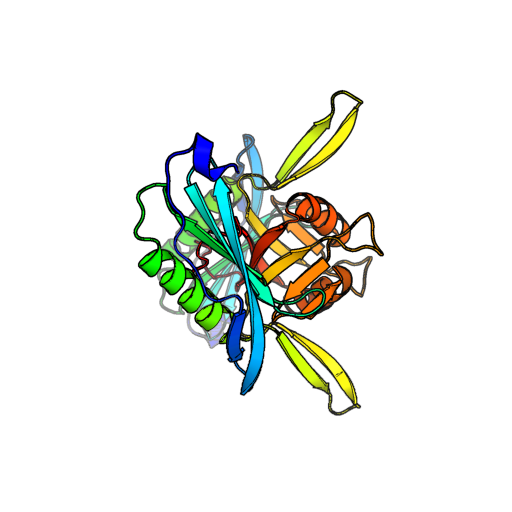37 25.719 0.212 1 97.25 27 ARG B O 1
ATOM 1454 N N . ASN B 1 28 ? 3.475 26.094 -0.063 1 98.19 28 ASN B N 1
ATOM 1455 C CA . ASN B 1 28 ? 3.342 26.781 1.217 1 98.19 28 ASN B CA 1
ATOM 1456 C C . ASN B 1 28 ? 2.615 25.906 2.244 1 98.19 28 ASN B C 1
ATOM 1458 O O . ASN B 1 28 ? 1.562 25.344 1.95 1 98.19 28 ASN B O 1
ATOM 1462 N N . PHE B 1 29 ? 3.188 25.875 3.402 1 98.5 29 PHE B N 1
ATOM 1463 C CA . PHE B 1 29 ? 2.621 25.047 4.465 1 98.5 29 PHE B CA 1
ATOM 1464 C C . PHE B 1 29 ? 2.314 25.891 5.695 1 98.5 29 PHE B C 1
ATOM 1466 O O . PHE B 1 29 ? 3.131 26.719 6.109 1 98.5 29 PHE B O 1
ATOM 1473 N N . ILE B 1 30 ? 1.114 25.656 6.23 1 98.5 30 ILE B N 1
ATOM 1474 C CA . ILE B 1 30 ? 0.739 26.234 7.516 1 98.5 30 ILE B CA 1
ATOM 1475 C C . ILE B 1 30 ? 1.146 25.297 8.648 1 98.5 30 ILE B C 1
ATOM 1477 O O . ILE B 1 30 ? 0.865 24.094 8.602 1 98.5 30 ILE B O 1
ATOM 1481 N N . LEU B 1 31 ? 1.853 25.828 9.656 1 98.19 31 LEU B N 1
ATOM 1482 C CA . LEU B 1 31 ? 2.299 25.016 10.789 1 98.19 31 LEU B CA 1
ATOM 1483 C C . LEU B 1 31 ? 1.386 25.219 11.992 1 98.19 31 LEU B C 1
ATOM 1485 O O . LEU B 1 31 ? 0.94 26.328 12.258 1 98.19 31 LEU B O 1
ATOM 1489 N N . GLN B 1 32 ? 1.062 24.156 12.602 1 97 32 GLN B N 1
ATOM 1490 C CA . GLN B 1 32 ? 0.277 24.172 13.836 1 97 32 GLN B CA 1
ATOM 1491 C C . GLN B 1 32 ? 0.949 23.359 14.93 1 97 32 GLN B C 1
ATOM 1493 O O . GLN B 1 32 ? 1.526 22.297 14.656 1 97 32 GLN B O 1
ATOM 1498 N N . GLN B 1 33 ? 0.915 23.859 16.094 1 96 33 GLN B N 1
ATOM 1499 C CA . GLN B 1 33 ? 1.462 23.188 17.281 1 96 33 GLN B CA 1
ATOM 1500 C C . GLN B 1 33 ? 0.371 22.922 18.312 1 96 33 GLN B C 1
ATOM 1502 O O . GLN B 1 33 ? -0.444 23.797 18.609 1 96 33 GLN B O 1
ATOM 1507 N N . ARG B 1 34 ? 0.308 21.734 18.734 1 94.06 34 ARG B N 1
ATOM 1508 C CA . ARG B 1 34 ? -0.658 21.344 19.75 1 94.06 34 ARG B CA 1
ATOM 1509 C C . ARG B 1 34 ? 0.029 20.641 20.922 1 94.06 34 ARG B C 1
ATOM 1511 O O . ARG B 1 34 ? 0.985 19.891 20.719 1 94.06 34 ARG B O 1
ATOM 1518 N N . LEU B 1 35 ? -0.491 20.891 22.094 1 93 35 LEU B N 1
ATOM 1519 C CA . LEU B 1 35 ? 0.009 20.297 23.328 1 93 35 LEU B CA 1
ATOM 1520 C C . LEU B 1 35 ? -1.026 19.344 23.922 1 93 35 LEU B C 1
ATOM 1522 O O . LEU B 1 35 ? -2.182 19.734 24.125 1 93 35 LEU B O 1
ATOM 1526 N N . TYR B 1 36 ? -0.664 18.125 24.078 1 91.19 36 TYR B N 1
ATOM 1527 C CA . TYR B 1 36 ? -1.49 17.109 24.734 1 91.19 36 TYR B CA 1
ATOM 1528 C C . TYR B 1 36 ? -0.769 16.516 25.938 1 91.19 36 TYR B C 1
ATOM 1530 O O . TYR B 1 36 ? 0.445 16.672 26.094 1 91.19 36 TYR B O 1
ATOM 1538 N N . PRO B 1 37 ? -1.408 15.93 26.828 1 91.12 37 PRO B N 1
ATOM 1539 C CA . PRO B 1 37 ? -0.759 15.297 27.969 1 91.12 37 PRO B CA 1
ATOM 1540 C C . PRO B 1 37 ? 0.323 14.297 27.578 1 91.12 37 PRO B C 1
ATOM 1542 O O . PRO B 1 37 ? 1.29 14.102 28.312 1 91.12 37 PRO B O 1
ATOM 1545 N N . ASN B 1 38 ? 0.191 13.742 26.328 1 92.38 38 ASN B N 1
ATOM 1546 C CA . ASN B 1 38 ? 1.145 12.727 25.906 1 92.38 38 ASN B CA 1
ATOM 1547 C C . ASN B 1 38 ? 2.254 13.328 25.047 1 92.38 38 ASN B C 1
ATOM 1549 O O . ASN B 1 38 ? 3.104 12.602 24.516 1 92.38 38 ASN B O 1
ATOM 1553 N N . GLY B 1 39 ? 2.199 14.656 24.859 1 95.25 39 GLY B N 1
ATOM 1554 C CA . GLY B 1 39 ? 3.326 15.242 24.156 1 95.25 39 GLY B CA 1
ATOM 1555 C C . GLY B 1 39 ? 2.934 16.422 23.281 1 95.25 39 GLY B C 1
ATOM 1556 O O . GLY B 1 39 ? 1.849 16.984 23.438 1 95.25 39 GLY B O 1
ATOM 1557 N N . ILE B 1 40 ? 3.938 16.781 22.547 1 96.44 40 ILE B N 1
ATOM 1558 C CA . ILE B 1 40 ? 3.805 17.922 21.641 1 96.44 40 ILE B CA 1
ATOM 1559 C C . ILE B 1 40 ? 3.637 17.422 20.203 1 96.44 40 ILE B C 1
ATOM 1561 O O . ILE B 1 40 ? 4.398 16.562 19.75 1 96.44 40 ILE B O 1
ATOM 1565 N N . PHE B 1 41 ? 2.633 17.969 19.531 1 96.94 41 PHE B N 1
ATOM 1566 C CA . PHE B 1 41 ? 2.371 17.641 18.141 1 96.94 41 PHE B CA 1
ATOM 1567 C C . PHE B 1 41 ? 2.59 18.859 17.234 1 96.94 41 PHE B C 1
ATOM 1569 O O . PHE B 1 41 ? 2.068 19.938 17.516 1 96.94 41 PHE B O 1
ATOM 1576 N N . LEU B 1 42 ? 3.432 18.625 16.234 1 98 42 LEU B N 1
ATOM 1577 C CA . LEU B 1 42 ? 3.607 19.625 15.195 1 98 42 LEU B CA 1
ATOM 1578 C C . LEU B 1 42 ? 3.057 19.125 13.859 1 98 42 LEU B C 1
ATOM 1580 O O . LEU B 1 42 ? 3.336 18 13.453 1 98 42 LEU B O 1
ATOM 1584 N N . GLU B 1 43 ? 2.303 19.969 13.211 1 97.94 43 GLU B N 1
ATOM 1585 C CA . GLU B 1 43 ? 1.679 19.625 11.945 1 97.94 43 GLU B CA 1
ATOM 1586 C C . GLU B 1 43 ? 1.988 20.656 10.867 1 97.94 43 GLU B C 1
ATOM 1588 O O . GLU B 1 43 ? 2.109 21.844 11.164 1 97.94 43 GLU B O 1
ATOM 1593 N N . ALA B 1 44 ? 2.195 20.203 9.703 1 98.19 44 ALA B N 1
ATOM 1594 C CA . ALA B 1 44 ? 2.316 21.047 8.516 1 98.19 44 ALA B CA 1
ATOM 1595 C C . ALA B 1 44 ? 1.276 20.656 7.465 1 98.19 44 ALA B C 1
ATOM 1597 O O . ALA B 1 44 ? 1.229 19.516 7.016 1 98.19 44 ALA B O 1
ATOM 1598 N N . SER B 1 45 ? 0.457 21.562 7.074 1 97.88 45 SER B N 1
ATOM 1599 C CA . SER B 1 45 ? -0.537 21.359 6.027 1 97.88 45 SER B CA 1
ATOM 1600 C C . SER B 1 45 ? -0.327 22.344 4.871 1 97.88 45 SER B C 1
ATOM 1602 O O . SER B 1 45 ? -0.151 23.547 5.086 1 97.88 45 SER B O 1
ATOM 1604 N N . GLU B 1 46 ? -0.336 21.828 3.742 1 98 46 GLU B N 1
ATOM 1605 C CA . GLU B 1 46 ? -0.24 22.719 2.592 1 98 46 GLU B CA 1
ATOM 1606 C C . GLU B 1 46 ? -1.416 23.703 2.551 1 98 46 GLU B C 1
ATOM 1608 O O . GLU B 1 46 ? -2.553 23.312 2.84 1 98 46 GLU B O 1
ATOM 1613 N N . ASP B 1 47 ? -1.122 24.922 2.127 1 96.25 47 ASP B N 1
ATOM 1614 C CA . ASP B 1 47 ? -2.115 25.984 2.125 1 96.25 47 ASP B CA 1
ATOM 1615 C C . ASP B 1 47 ? -3.053 25.859 0.927 1 96.25 47 ASP B C 1
ATOM 1617 O O . ASP B 1 47 ? -3.098 26.75 0.075 1 96.25 47 ASP B O 1
ATOM 1621 N N . ARG B 1 48 ? -3.723 24.766 0.895 1 93.56 48 ARG B N 1
ATOM 1622 C CA . ARG B 1 48 ? -4.742 24.5 -0.115 1 93.56 48 ARG B CA 1
ATOM 1623 C C . ARG B 1 48 ? -5.664 23.359 0.327 1 93.56 48 ARG B C 1
ATOM 1625 O O . ARG B 1 48 ? -5.348 22.625 1.267 1 93.56 48 ARG B O 1
ATOM 1632 N N . ASP B 1 49 ? -6.707 23.281 -0.454 1 88.56 49 ASP B N 1
ATOM 1633 C CA . ASP B 1 49 ? -7.625 22.188 -0.167 1 88.56 49 ASP B CA 1
ATOM 1634 C C . ASP B 1 49 ? -7.023 20.844 -0.566 1 88.56 49 ASP B C 1
ATOM 1636 O O . ASP B 1 49 ? -6.422 20.719 -1.636 1 88.56 49 ASP B O 1
ATOM 1640 N N . TYR B 1 50 ? -7.035 19.875 0.217 1 89.44 50 TYR B N 1
ATOM 1641 C CA . TYR B 1 50 ? -6.598 18.5 -0.028 1 89.44 50 TYR B CA 1
ATOM 1642 C C . TYR B 1 50 ? -5.117 18.453 -0.388 1 89.44 50 TYR B C 1
ATOM 1644 O O . TYR B 1 50 ? -4.719 17.719 -1.296 1 89.44 50 TYR B O 1
ATOM 1652 N N . GLY B 1 51 ? -4.316 19.172 0.172 1 94.5 51 GLY B N 1
ATOM 1653 C CA . GLY B 1 51 ? -2.891 19.188 -0.105 1 94.5 51 GLY B CA 1
ATOM 1654 C C . GLY B 1 51 ? -2.098 18.25 0.794 1 94.5 51 GLY B C 1
ATOM 1655 O O . GLY B 1 51 ? -2.664 17.359 1.427 1 94.5 51 GLY B O 1
ATOM 1656 N N . TYR B 1 52 ? -0.832 18.391 0.753 1 97.06 52 TYR B N 1
ATOM 1657 C CA . TYR B 1 52 ? 0.078 17.609 1.581 1 97.06 52 TYR B CA 1
ATOM 1658 C C . TYR B 1 52 ? -0.199 17.844 3.062 1 97.06 52 TYR B C 1
ATOM 1660 O O . TYR B 1 52 ? -0.588 18.938 3.465 1 97.06 52 TYR B O 1
ATOM 1668 N N . GLN B 1 53 ? 0.032 16.875 3.842 1 97.5 53 GLN B N 1
ATOM 1669 C CA . GLN B 1 53 ? -0.015 16.969 5.297 1 97.5 53 GLN B CA 1
ATOM 1670 C C . GLN B 1 53 ? 1.072 16.125 5.945 1 97.5 53 GLN B C 1
ATOM 1672 O O . GLN B 1 53 ? 1.318 14.992 5.52 1 97.5 53 GLN B O 1
ATOM 1677 N N . PHE B 1 54 ? 1.713 16.672 6.949 1 97.81 54 PHE B N 1
ATOM 1678 C CA . PHE B 1 54 ? 2.766 16 7.699 1 97.81 54 PHE B CA 1
ATOM 1679 C C . PHE B 1 54 ? 2.629 16.281 9.195 1 97.81 54 PHE B C 1
ATOM 1681 O O . PHE B 1 54 ? 2.057 17.297 9.586 1 97.81 54 PHE B O 1
ATOM 1688 N N . ALA B 1 55 ? 3.104 15.406 9.945 1 98.25 55 ALA B N 1
ATOM 1689 C CA . ALA B 1 55 ? 3.072 15.625 11.391 1 98.25 55 ALA B CA 1
ATOM 1690 C C . ALA B 1 55 ? 4.234 14.914 12.078 1 98.25 55 ALA B C 1
ATOM 1692 O O . ALA B 1 55 ? 4.742 13.914 11.578 1 98.25 55 ALA B O 1
ATOM 1693 N N . VAL B 1 56 ? 4.672 15.445 13.18 1 98.19 56 VAL B N 1
ATOM 1694 C CA . VAL B 1 56 ? 5.641 14.812 14.07 1 98.19 56 VAL B CA 1
ATOM 1695 C C . VAL B 1 56 ? 5.16 14.93 15.516 1 98.19 56 VAL B C 1
ATOM 1697 O O . VAL B 1 56 ? 4.305 15.758 15.828 1 98.19 56 VAL B O 1
ATOM 1700 N N . HIS B 1 57 ? 5.617 14.039 16.281 1 97.81 57 HIS B N 1
ATOM 1701 C CA . HIS B 1 57 ? 5.266 13.984 17.703 1 97.81 57 HIS B CA 1
ATOM 1702 C C . HIS B 1 57 ? 6.512 13.883 18.578 1 97.81 57 HIS B C 1
ATOM 1704 O O . HIS B 1 57 ? 7.453 13.164 18.234 1 97.81 57 HIS B O 1
ATOM 1710 N N . GLY B 1 58 ? 6.527 14.664 19.641 1 96.75 58 GLY B N 1
ATOM 1711 C CA . GLY B 1 58 ? 7.566 14.594 20.656 1 96.75 58 GLY B CA 1
ATOM 1712 C C . GLY B 1 58 ? 7.02 14.5 22.062 1 96.75 58 GLY B C 1
ATOM 1713 O O . GLY B 1 58 ? 5.895 14.93 22.328 1 96.75 58 GLY B O 1
ATOM 1714 N N . GLU B 1 59 ? 7.809 13.938 22.891 1 95.69 59 GLU B N 1
ATOM 1715 C CA . GLU B 1 59 ? 7.434 13.906 24.297 1 95.69 59 GLU B CA 1
ATOM 1716 C C . GLU B 1 59 ? 7.41 15.305 24.906 1 95.69 59 GLU B C 1
ATOM 1718 O O . GLU B 1 59 ? 7.875 16.266 24.281 1 95.69 59 GLU B O 1
ATOM 1723 N N . LEU B 1 60 ? 6.902 15.383 26.156 1 93.06 60 LEU B N 1
ATOM 1724 C CA . LEU B 1 60 ? 6.746 16.672 26.812 1 93.06 60 LEU B CA 1
ATOM 1725 C C . LEU B 1 60 ? 8.102 17.328 27.047 1 93.06 60 LEU B C 1
ATOM 1727 O O . LEU B 1 60 ? 8.227 18.562 27 1 93.06 60 LEU B O 1
ATOM 1731 N N . ASP B 1 61 ? 9.086 16.547 27.25 1 92.88 61 ASP B N 1
ATOM 1732 C CA . ASP B 1 61 ? 10.398 17.094 27.578 1 92.88 61 ASP B CA 1
ATOM 1733 C C . ASP B 1 61 ? 11.32 17.094 26.375 1 92.88 61 ASP B C 1
ATOM 1735 O O . ASP B 1 61 ? 12.539 17.234 26.5 1 92.88 61 ASP B O 1
ATOM 1739 N N . CYS B 1 62 ? 10.719 16.922 25.25 1 95.12 62 CYS B N 1
ATOM 1740 C CA . CYS B 1 62 ? 11.539 16.859 24.047 1 95.12 62 CYS B CA 1
ATOM 1741 C C . CYS B 1 62 ? 12.141 18.219 23.734 1 95.12 62 CYS B C 1
ATOM 1743 O O . CYS B 1 62 ? 11.703 19.25 24.266 1 95.12 62 CYS B O 1
ATOM 1745 N N . ASP B 1 63 ? 13.234 18.266 22.969 1 96.31 63 ASP B N 1
ATOM 1746 C CA . ASP B 1 63 ? 13.742 19.5 22.375 1 96.31 63 ASP B CA 1
ATOM 1747 C C . ASP B 1 63 ? 12.828 19.984 21.25 1 96.31 63 ASP B C 1
ATOM 1749 O O . ASP B 1 63 ? 12.844 19.438 20.141 1 96.31 63 ASP B O 1
ATOM 1753 N N . GLN B 1 64 ? 12.109 21.016 21.516 1 96 64 GLN B N 1
ATOM 1754 C CA . GLN B 1 64 ? 11.078 21.5 20.609 1 96 64 GLN B CA 1
ATOM 1755 C C . GLN B 1 64 ? 11.68 22.062 19.312 1 96 64 GLN B C 1
ATOM 1757 O O . GLN B 1 64 ? 11.062 22 18.25 1 96 64 GLN B O 1
ATOM 1762 N N . THR B 1 65 ? 12.914 22.609 19.422 1 96.38 65 THR B N 1
ATOM 1763 C CA . THR B 1 65 ? 13.609 23.094 18.219 1 96.38 65 THR B CA 1
ATOM 1764 C C . THR B 1 65 ? 13.969 21.922 17.297 1 96.38 65 THR B C 1
ATOM 1766 O O . THR B 1 65 ? 13.805 22.016 16.078 1 96.38 65 THR B O 1
ATOM 1769 N N . GLU B 1 66 ? 14.359 20.844 17.875 1 97.38 66 GLU B N 1
ATOM 1770 C CA . GLU B 1 66 ? 14.656 19.641 17.109 1 97.38 66 GLU B CA 1
ATOM 1771 C C . GLU B 1 66 ? 13.391 19.047 16.5 1 97.38 66 GLU B C 1
ATOM 1773 O O . GLU B 1 66 ? 13.422 18.516 15.383 1 97.38 66 GLU B O 1
ATOM 1778 N N . LEU B 1 67 ? 12.359 19.078 17.281 1 97.69 67 LEU B N 1
ATOM 1779 C CA . LEU B 1 67 ? 11.086 18.562 16.781 1 97.69 67 LEU B CA 1
ATOM 1780 C C . LEU B 1 67 ? 10.633 19.344 15.555 1 97.69 67 LEU B C 1
ATOM 1782 O O . LEU B 1 67 ? 10.148 18.75 14.586 1 97.69 67 LEU B O 1
ATOM 1786 N N . LEU B 1 68 ? 10.82 20.688 15.602 1 97.75 68 LEU B N 1
ATOM 1787 C CA . LEU B 1 68 ? 10.477 21.531 14.469 1 97.75 68 LEU B CA 1
ATOM 1788 C C . LEU B 1 68 ? 11.336 21.188 13.25 1 97.75 68 LEU B C 1
ATOM 1790 O O . LEU B 1 68 ? 10.836 21.125 12.125 1 97.75 68 LEU B O 1
ATOM 1794 N N . GLU B 1 69 ? 12.602 20.984 13.5 1 97.94 69 GLU B N 1
ATOM 1795 C CA . GLU B 1 69 ? 13.5 20.609 12.414 1 97.94 69 GLU B CA 1
ATOM 1796 C C . GLU B 1 69 ? 13.102 19.266 11.812 1 97.94 69 GLU B C 1
ATOM 1798 O O . GLU B 1 69 ? 13.188 19.078 10.594 1 97.94 69 GLU B O 1
ATOM 1803 N N . LYS B 1 70 ? 12.688 18.344 12.641 1 97.69 70 LYS B N 1
ATOM 1804 C CA . LYS B 1 70 ? 12.195 17.047 12.172 1 97.69 70 LYS B CA 1
ATOM 1805 C C . LYS B 1 70 ? 10.992 17.219 11.242 1 97.69 70 LYS B C 1
ATOM 1807 O O . LYS B 1 70 ? 10.906 16.562 10.211 1 97.69 70 LYS B O 1
ATOM 1812 N N . LEU B 1 71 ? 10.117 18.094 11.641 1 98.12 71 LEU B N 1
ATOM 1813 C CA . LEU B 1 71 ? 8.961 18.359 10.797 1 98.12 71 LEU B CA 1
ATOM 1814 C C . LEU B 1 71 ? 9.391 18.938 9.453 1 98.12 71 LEU B C 1
ATOM 1816 O O . LEU B 1 71 ? 8.914 18.516 8.398 1 98.12 71 LEU B O 1
ATOM 1820 N N . ARG B 1 72 ? 10.297 19.906 9.531 1 98 72 ARG B N 1
ATOM 1821 C CA . ARG B 1 72 ? 10.766 20.547 8.312 1 98 72 ARG B CA 1
ATOM 1822 C C . ARG B 1 72 ? 11.391 19.531 7.363 1 98 72 ARG B C 1
ATOM 1824 O O . ARG B 1 72 ? 11.133 19.547 6.16 1 98 72 ARG B O 1
ATOM 1831 N N . GLU B 1 73 ? 12.18 18.688 7.871 1 97.5 73 GLU B N 1
ATOM 1832 C CA . GLU B 1 73 ? 12.836 17.656 7.07 1 97.5 73 GLU B CA 1
ATOM 1833 C C . GLU B 1 73 ? 11.812 16.672 6.484 1 97.5 73 GLU B C 1
ATOM 1835 O O . GLU B 1 73 ? 11.961 16.219 5.348 1 97.5 73 GLU B O 1
ATOM 1840 N N . LYS B 1 74 ? 10.852 16.344 7.262 1 97.62 74 LYS B N 1
ATOM 1841 C CA . LYS B 1 74 ? 9.797 15.445 6.793 1 97.62 74 LYS B CA 1
ATOM 1842 C C . LYS B 1 74 ? 9.023 16.062 5.633 1 97.62 74 LYS B C 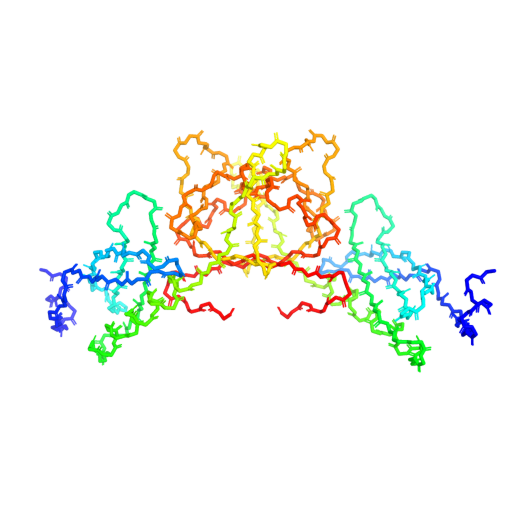1
ATOM 1844 O O . LYS B 1 74 ? 8.719 15.391 4.648 1 97.62 74 LYS B O 1
ATOM 1849 N N . VAL B 1 75 ? 8.719 17.312 5.762 1 97.94 75 VAL B N 1
ATOM 1850 C CA . VAL B 1 75 ? 8.039 18.031 4.688 1 97.94 75 VAL B CA 1
ATOM 1851 C C . VAL B 1 75 ? 8.914 18.031 3.436 1 97.94 75 VAL B C 1
ATOM 1853 O O . VAL B 1 75 ? 8.453 17.672 2.35 1 97.94 75 VAL B O 1
ATOM 1856 N N . LYS B 1 76 ? 10.148 18.422 3.641 1 97.44 76 LYS B N 1
ATOM 1857 C CA . LYS B 1 76 ? 11.094 18.5 2.527 1 97.44 76 LYS B CA 1
ATOM 1858 C C . LYS B 1 76 ? 11.195 17.156 1.806 1 97.44 76 LYS B C 1
ATOM 1860 O O . LYS B 1 76 ? 11.094 17.094 0.579 1 97.44 76 LYS B O 1
ATOM 1865 N N . SER B 1 77 ? 11.398 16.125 2.59 1 96.75 77 SER B N 1
ATOM 1866 C CA . SER B 1 77 ? 11.508 14.773 2.025 1 96.75 77 SER B CA 1
ATOM 1867 C C . SER B 1 77 ? 10.227 14.367 1.313 1 96.75 77 SER B C 1
ATOM 1869 O O . SER B 1 77 ? 10.266 13.805 0.219 1 96.75 77 SER B O 1
ATOM 1871 N N . GLY B 1 78 ? 9.102 14.703 1.925 1 96.56 78 GLY B N 1
ATOM 1872 C CA . GLY B 1 78 ? 7.809 14.328 1.381 1 96.56 78 GLY B C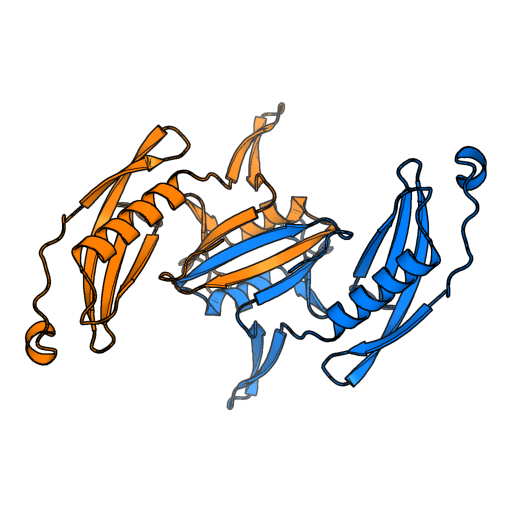A 1
ATOM 1873 C C . GLY B 1 78 ? 7.508 14.992 0.05 1 96.56 78 GLY B C 1
ATOM 1874 O O . GLY B 1 78 ? 7.051 14.336 -0.887 1 96.56 78 GLY B O 1
ATOM 1875 N N . VAL B 1 79 ? 7.871 16.25 -0.081 1 97.19 79 VAL B N 1
ATOM 1876 C CA . VAL B 1 79 ? 7.477 16.969 -1.284 1 97.19 79 VAL B CA 1
ATOM 1877 C C . VAL B 1 79 ? 8.516 16.75 -2.383 1 97.19 79 VAL B C 1
ATOM 1879 O O . VAL B 1 79 ? 8.266 17.062 -3.551 1 97.19 79 VAL B O 1
ATOM 1882 N N . SER B 1 80 ? 9.68 16.25 -2.01 1 96.5 80 SER B N 1
ATOM 1883 C CA . SER B 1 80 ? 10.734 16.031 -2.988 1 96.5 80 SER B CA 1
ATOM 1884 C C . SER B 1 80 ? 10.484 14.758 -3.789 1 96.5 80 SER B C 1
AT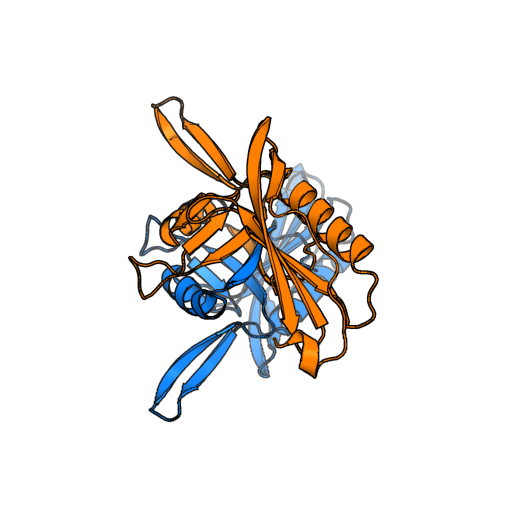OM 1886 O O . SER B 1 80 ? 11.109 14.539 -4.832 1 96.5 80 SER B O 1
ATOM 1888 N N . LYS B 1 81 ? 9.578 13.953 -3.375 1 95.94 81 LYS B N 1
ATOM 1889 C CA . LYS B 1 81 ? 9.281 12.695 -4.043 1 95.94 81 LYS B CA 1
ATOM 1890 C C . LYS B 1 81 ? 8.031 12.812 -4.914 1 95.94 81 LYS B C 1
ATOM 1892 O O . LYS B 1 81 ? 7.047 13.438 -4.516 1 95.94 81 LYS B O 1
ATOM 1897 N N . GLN B 1 82 ? 8.188 12.305 -6.027 1 97.25 82 GLN B N 1
ATOM 1898 C CA . GLN B 1 82 ? 7.051 12.203 -6.93 1 97.25 82 GLN B CA 1
ATOM 1899 C C . GLN B 1 82 ? 6.59 10.75 -7.074 1 97.25 82 GLN B C 1
ATOM 1901 O O . GLN B 1 82 ? 7.41 9.852 -7.277 1 97.25 82 GLN B O 1
ATOM 1906 N N . PHE B 1 83 ? 5.262 10.555 -7.035 1 98 83 PHE B N 1
ATOM 1907 C CA . PHE B 1 83 ? 4.75 9.188 -7.121 1 98 83 PHE B CA 1
ATOM 1908 C C . PHE B 1 83 ? 3.91 9 -8.383 1 98 83 PHE B C 1
ATOM 1910 O O . PHE B 1 83 ? 3.795 7.887 -8.898 1 98 83 PHE B O 1
ATOM 1917 N N . ILE B 1 84 ? 3.23 10.078 -8.797 1 97.38 84 ILE B N 1
ATOM 1918 C CA . ILE B 1 84 ? 2.285 10 -9.906 1 97.38 84 ILE B CA 1
ATOM 1919 C C . ILE B 1 84 ? 2.814 10.812 -11.086 1 97.38 84 ILE B C 1
ATOM 1921 O O . ILE B 1 84 ? 3.33 11.914 -10.906 1 97.38 84 ILE B O 1
ATOM 1925 N N . LYS B 1 85 ? 2.711 10.273 -12.195 1 95.56 85 LYS B N 1
ATOM 1926 C CA . LYS B 1 85 ? 3.043 10.977 -13.43 1 95.56 85 LYS B CA 1
ATOM 1927 C C . LYS B 1 85 ? 1.838 11.047 -14.359 1 95.56 85 LYS B C 1
ATOM 1929 O O . LYS B 1 85 ? 1.098 10.07 -14.5 1 95.56 85 LYS B O 1
ATOM 1934 N N . ALA B 1 86 ? 1.627 12.203 -14.812 1 91.19 86 ALA B N 1
ATOM 1935 C CA . ALA B 1 86 ? 0.57 12.422 -15.797 1 91.19 86 ALA B CA 1
ATOM 1936 C C . ALA B 1 86 ? 1.155 12.664 -17.188 1 91.19 86 ALA B C 1
ATOM 1938 O O . ALA B 1 86 ? 2.242 13.234 -17.312 1 91.19 86 ALA B O 1
ATOM 1939 N N . GLY B 1 87 ? 0.535 12.094 -18.141 1 89.5 87 GLY B N 1
ATOM 1940 C CA . GLY B 1 87 ? 0.972 12.312 -19.516 1 89.5 87 GLY B CA 1
ATOM 1941 C C . GLY B 1 87 ? -0.131 12.102 -20.531 1 89.5 87 GLY B C 1
ATOM 1942 O O . GLY B 1 87 ? -1.312 12.078 -20.188 1 89.5 87 GLY B O 1
ATOM 1943 N N . GLN B 1 88 ? 0.21 12.297 -21.734 1 91.19 88 GLN B N 1
ATOM 1944 C CA . GLN B 1 88 ? -0.711 12.07 -22.844 1 91.19 88 GLN B CA 1
ATOM 1945 C C . GLN B 1 88 ? -0.135 11.07 -23.844 1 91.19 88 GLN B C 1
ATOM 1947 O O . GLN B 1 88 ? 1.054 11.125 -24.172 1 91.19 88 GLN B O 1
ATOM 1952 N N . PHE B 1 89 ? -0.986 10.148 -24.156 1 89.25 89 PHE B N 1
ATOM 1953 C CA . PHE B 1 89 ? -0.601 9.234 -25.234 1 89.25 89 PHE B CA 1
ATOM 1954 C C . PHE B 1 89 ? -0.519 9.969 -26.562 1 89.25 89 PHE B C 1
ATOM 1956 O O . PHE B 1 89 ? -1.036 11.078 -26.703 1 89.25 89 PHE B O 1
ATOM 1963 N N . PRO B 1 90 ? 0.168 9.305 -27.484 1 91.31 90 PRO B N 1
ATOM 1964 C CA . PRO B 1 90 ? 0.277 9.953 -28.797 1 91.31 90 PRO B CA 1
ATOM 1965 C C . PRO B 1 90 ? -1.083 10.281 -29.406 1 91.31 90 PRO B C 1
ATOM 1967 O O . PRO B 1 90 ? -1.207 11.258 -30.156 1 91.31 90 PRO B O 1
ATOM 1970 N N . ASN B 1 91 ? -2.09 9.641 -29.062 1 93 91 ASN B N 1
ATOM 1971 C CA . ASN B 1 91 ? -3.426 9.852 -29.609 1 93 91 ASN B CA 1
ATOM 1972 C C . ASN B 1 91 ? -4.168 10.953 -28.859 1 93 91 ASN B C 1
ATOM 1974 O O . ASN B 1 91 ? -5.344 11.211 -29.125 1 93 91 ASN B O 1
ATOM 1978 N N . GLY B 1 92 ? -3.549 11.5 -27.781 1 90.88 92 GLY B N 1
ATOM 1979 C CA . GLY B 1 92 ? -4.109 12.633 -27.047 1 90.88 92 GLY B CA 1
ATOM 1980 C C . GLY B 1 92 ? -4.777 12.227 -25.75 1 90.88 92 GLY B C 1
ATOM 1981 O O . GLY B 1 92 ? -5.18 13.086 -24.953 1 90.88 92 GLY B O 1
ATOM 1982 N N . GLN B 1 93 ? -4.902 10.953 -25.547 1 90.5 93 GLN B N 1
ATOM 1983 C CA . GLN B 1 93 ? -5.559 10.492 -24.328 1 90.5 93 GLN B CA 1
ATOM 1984 C C . GLN B 1 93 ? -4.66 10.695 -23.109 1 90.5 93 GLN B C 1
ATOM 1986 O O . GLN B 1 93 ? -3.502 10.273 -23.109 1 90.5 93 GLN B O 1
ATOM 1991 N N . ALA B 1 94 ? -5.258 11.445 -22.188 1 90.38 94 ALA B N 1
ATOM 1992 C CA . ALA B 1 94 ? -4.527 11.688 -20.938 1 90.38 94 ALA B CA 1
ATOM 1993 C C . ALA B 1 94 ? -4.406 10.406 -20.125 1 90.38 94 ALA B C 1
ATOM 1995 O O . ALA B 1 94 ? -5.273 9.531 -20.188 1 90.38 94 ALA B O 1
ATOM 1996 N N . TYR B 1 95 ? -3.258 10.203 -19.484 1 90.12 95 TYR B N 1
ATOM 1997 C CA . TYR B 1 95 ? -3.123 9.086 -18.547 1 90.12 95 TYR B CA 1
ATOM 1998 C C . TYR B 1 95 ? -2.494 9.539 -17.234 1 90.12 95 TYR B C 1
ATOM 2000 O O . TYR B 1 95 ? -1.878 10.609 -17.172 1 90.12 95 TYR B O 1
ATOM 2008 N N . ILE B 1 96 ? -2.73 8.867 -16.219 1 93.69 96 ILE B N 1
ATOM 2009 C CA . ILE B 1 96 ? -2.102 9.016 -14.906 1 93.69 96 ILE B CA 1
ATOM 2010 C C . ILE B 1 96 ? -1.544 7.672 -14.453 1 93.69 96 ILE B C 1
ATOM 2012 O O . ILE B 1 96 ? -2.219 6.645 -14.562 1 93.69 96 ILE B O 1
ATOM 2016 N N . SER B 1 97 ? -0.287 7.676 -14.023 1 96.06 97 SER B N 1
ATOM 2017 C CA . SER B 1 97 ? 0.335 6.406 -13.664 1 96.06 97 SER B CA 1
ATOM 2018 C C . SER B 1 97 ? 1.183 6.547 -12.398 1 96.06 97 SER B C 1
ATOM 2020 O O . SER B 1 97 ? 1.657 7.641 -12.086 1 96.06 97 SER B O 1
ATOM 2022 N N . ILE B 1 98 ? 1.288 5.461 -11.695 1 97.69 98 ILE B N 1
ATOM 2023 C CA . ILE B 1 98 ? 2.199 5.363 -10.555 1 97.69 98 ILE B CA 1
ATOM 2024 C C . ILE B 1 98 ? 3.623 5.129 -11.055 1 97.69 98 ILE B C 1
ATOM 2026 O O . ILE B 1 98 ? 3.857 4.25 -11.891 1 97.69 98 ILE B O 1
ATOM 2030 N N . ILE B 1 99 ? 4.508 5.926 -10.586 1 96.5 99 ILE B N 1
ATOM 2031 C CA . ILE B 1 99 ? 5.891 5.723 -11.008 1 96.5 99 ILE B CA 1
ATOM 2032 C C . ILE B 1 99 ? 6.68 5.051 -9.883 1 96.5 99 ILE B C 1
ATOM 2034 O O . ILE B 1 99 ? 6.281 5.109 -8.719 1 96.5 99 ILE B O 1
ATOM 2038 N N . ASN B 1 100 ? 7.723 4.312 -10.211 1 95.94 100 ASN B N 1
ATOM 2039 C CA . ASN B 1 100 ? 8.617 3.598 -9.305 1 95.94 100 ASN B CA 1
ATOM 2040 C C . ASN B 1 100 ? 7.859 2.59 -8.445 1 95.94 100 ASN B C 1
ATOM 2042 O O . ASN B 1 100 ? 8.227 2.352 -7.289 1 95.94 100 ASN B O 1
ATOM 2046 N N . ASP B 1 101 ? 6.66 2.172 -8.75 1 97.5 101 ASP B N 1
ATOM 2047 C CA . ASP B 1 101 ? 5.883 1.055 -8.219 1 97.5 101 ASP B CA 1
ATOM 2048 C C . ASP B 1 101 ? 5.477 1.305 -6.766 1 97.5 101 ASP B C 1
ATOM 2050 O O . ASP B 1 101 ? 5.469 0.381 -5.953 1 97.5 101 ASP B O 1
ATOM 2054 N N . GLU B 1 102 ? 5.262 2.549 -6.504 1 98.12 102 GLU B N 1
ATOM 2055 C CA . GLU B 1 102 ? 4.902 2.881 -5.129 1 98.12 102 GLU B CA 1
ATOM 2056 C C . GLU B 1 102 ? 4.238 4.254 -5.047 1 98.12 102 GLU B C 1
ATOM 2058 O O . GLU B 1 102 ? 4.523 5.137 -5.859 1 98.12 102 GLU B O 1
ATOM 2063 N N . PHE B 1 103 ? 3.426 4.324 -4.09 1 98.19 103 PHE B N 1
ATOM 2064 C CA . PHE B 1 103 ? 3.084 5.688 -3.691 1 98.19 103 PHE B CA 1
ATOM 2065 C C . PHE B 1 103 ? 2.809 5.758 -2.195 1 98.19 103 PHE B C 1
ATOM 2067 O O . PHE B 1 103 ? 2.523 4.742 -1.561 1 98.19 103 PHE B O 1
ATOM 2074 N N . VAL B 1 104 ? 2.98 6.945 -1.641 1 97.94 104 VAL B N 1
ATOM 2075 C CA . VAL B 1 104 ? 2.555 7.312 -0.294 1 97.94 104 VAL B CA 1
ATOM 2076 C C . VAL B 1 104 ? 1.5 8.414 -0.366 1 97.94 104 VAL B C 1
ATOM 2078 O O . VAL B 1 104 ? 1.606 9.328 -1.182 1 97.94 104 VAL B O 1
ATOM 2081 N N . GLY B 1 105 ? 0.442 8.25 0.373 1 97.62 105 GLY B N 1
ATOM 2082 C CA . GLY B 1 105 ? -0.606 9.258 0.384 1 97.62 105 GLY B CA 1
ATOM 2083 C C . GLY B 1 105 ? -1.341 9.344 1.708 1 97.62 105 GLY B C 1
ATOM 2084 O O . GLY B 1 105 ? -0.952 8.695 2.682 1 97.62 105 GLY B O 1
ATOM 2085 N N . LEU B 1 106 ? -2.273 10.234 1.777 1 97.62 106 LEU B N 1
ATOM 2086 C CA . LEU B 1 106 ? -3.145 10.43 2.932 1 97.62 106 LEU B CA 1
ATOM 2087 C C . LEU B 1 106 ? -4.555 9.922 2.637 1 97.62 106 LEU B C 1
ATOM 2089 O O . LEU B 1 106 ? -5.137 10.266 1.605 1 97.62 106 LEU B O 1
ATOM 2093 N N . VAL B 1 107 ? -5.035 9.078 3.49 1 98 107 VAL B N 1
ATOM 2094 C CA . VAL B 1 107 ? -6.418 8.625 3.359 1 98 107 VAL B CA 1
ATOM 2095 C C . VAL B 1 107 ? -7.363 9.719 3.852 1 98 107 VAL B C 1
ATOM 2097 O O . VAL B 1 107 ? -7.332 10.094 5.027 1 98 107 VAL B O 1
ATOM 2100 N N . ASP B 1 108 ? -8.18 10.234 2.98 1 96.12 108 ASP B N 1
ATOM 2101 C CA . ASP B 1 108 ? -9.078 11.32 3.34 1 96.12 108 ASP B CA 1
ATOM 2102 C C . ASP B 1 108 ? -10.531 10.977 2.992 1 96.12 108 ASP B C 1
ATOM 2104 O O . ASP B 1 108 ? -10.789 10.008 2.273 1 96.12 108 ASP B O 1
ATOM 2108 N N . HIS B 1 109 ? -11.375 11.727 3.561 1 92.69 109 HIS B N 1
ATOM 2109 C CA . HIS B 1 109 ? -12.805 11.555 3.318 1 92.69 109 HIS B CA 1
ATOM 2110 C C . HIS B 1 109 ? -13.195 12.078 1.938 1 92.69 109 HIS B C 1
ATOM 2112 O O . HIS B 1 109 ? -12.742 13.141 1.521 1 92.69 109 HIS B O 1
ATOM 2118 N N . ASP B 1 110 ? -13.953 11.273 1.275 1 92.19 110 ASP B N 1
ATOM 2119 C CA . ASP B 1 110 ? -14.547 11.719 0.021 1 92.19 110 ASP B CA 1
ATOM 2120 C C . ASP B 1 110 ? -15.961 12.25 0.243 1 92.19 110 ASP B C 1
ATOM 2122 O O . ASP B 1 110 ? -16.875 11.484 0.565 1 92.19 110 ASP B O 1
ATOM 2126 N N . GLU B 1 111 ? -16.156 13.453 0.06 1 86 111 GLU B N 1
ATOM 2127 C CA . GLU B 1 111 ? -17.469 14.062 0.291 1 86 111 GLU B CA 1
ATOM 2128 C C . GLU B 1 111 ? -18.5 13.531 -0.69 1 86 111 GLU B C 1
ATOM 2130 O O . GLU B 1 111 ? -19.703 13.578 -0.414 1 86 111 GLU B O 1
ATOM 2135 N N . ASN B 1 112 ? -18.016 13.031 -1.797 1 87.19 112 ASN B N 1
ATOM 2136 C CA . ASN B 1 112 ? -18.922 12.594 -2.859 1 87.19 112 ASN B CA 1
ATOM 2137 C C . ASN B 1 112 ? -19.172 11.094 -2.807 1 87.19 112 ASN B C 1
ATOM 2139 O O . ASN B 1 112 ? -19.875 10.547 -3.66 1 87.19 112 ASN B O 1
ATOM 2143 N N . SER B 1 113 ? -18.5 10.484 -1.927 1 84.88 113 SER B N 1
ATOM 2144 C CA . SER B 1 113 ? -18.688 9.047 -1.807 1 84.88 113 SER B CA 1
ATOM 2145 C C . SER B 1 113 ? -18.734 8.617 -0.344 1 84.88 113 SER B C 1
ATOM 2147 O O . SER B 1 113 ? -17.859 8.969 0.448 1 84.88 113 SER B O 1
ATOM 2149 N N . GLN B 1 114 ? -19.719 7.848 -0.024 1 82 114 GLN B N 1
ATOM 2150 C CA . GLN B 1 114 ? -19.828 7.328 1.335 1 82 114 GLN B CA 1
ATOM 2151 C C . GLN B 1 114 ? -19.156 5.965 1.457 1 82 114 GLN B C 1
ATOM 2153 O O . GLN B 1 114 ? -18.859 5.516 2.562 1 82 114 GLN B O 1
ATOM 2158 N N . ALA B 1 115 ? -18.859 5.398 0.38 1 84.19 115 ALA B N 1
ATOM 2159 C CA . ALA B 1 115 ? -18.438 3.998 0.414 1 84.19 115 ALA B CA 1
ATOM 2160 C C . ALA B 1 115 ? -16.938 3.875 0.224 1 84.19 115 ALA B C 1
ATOM 2162 O O . ALA B 1 115 ? -16.359 2.82 0.49 1 84.19 115 ALA B O 1
ATOM 2163 N N . ALA B 1 116 ? -16.297 4.977 -0.198 1 91.56 116 ALA B N 1
ATOM 2164 C CA . ALA B 1 116 ? -14.883 4.883 -0.53 1 91.56 116 ALA B CA 1
ATOM 2165 C C . ALA B 1 116 ? -14.133 6.141 -0.097 1 91.56 116 ALA B C 1
ATOM 2167 O O . ALA B 1 116 ? -14.695 7.238 -0.106 1 91.56 116 ALA B O 1
ATOM 2168 N N . PRO B 1 117 ? -12.891 5.961 0.26 1 96.56 117 PRO B N 1
ATOM 2169 C CA . PRO B 1 117 ? -12.086 7.129 0.627 1 96.56 117 PRO B CA 1
ATOM 2170 C C . PRO B 1 117 ? -11.539 7.871 -0.587 1 96.56 117 PRO B C 1
ATOM 2172 O O . PRO B 1 117 ? -11.758 7.449 -1.726 1 96.56 117 PRO B O 1
ATOM 2175 N N . MET B 1 118 ? -11.016 8.93 -0.327 1 97.19 118 MET B N 1
ATOM 2176 C CA . MET B 1 118 ? -10.133 9.648 -1.239 1 97.19 118 MET B CA 1
ATOM 2177 C C . MET B 1 118 ? -8.68 9.578 -0.768 1 97.19 118 MET B C 1
ATOM 2179 O O . MET B 1 118 ? -8.422 9.508 0.434 1 97.19 118 MET B O 1
ATOM 2183 N N . ILE B 1 119 ? -7.777 9.508 -1.723 1 97.94 119 ILE B N 1
ATOM 2184 C CA . ILE B 1 119 ? -6.363 9.484 -1.363 1 97.94 119 ILE B CA 1
ATOM 2185 C C . ILE B 1 119 ? -5.672 10.734 -1.899 1 97.94 119 ILE B C 1
ATOM 2187 O O . ILE B 1 119 ? -5.816 11.078 -3.076 1 97.94 119 ILE B O 1
ATOM 2191 N N . VAL B 1 120 ? -4.988 11.438 -1.052 1 97.38 120 VAL B N 1
ATOM 2192 C CA . VAL B 1 120 ? -4.18 12.57 -1.485 1 97.38 120 VAL B CA 1
ATOM 2193 C C . VAL B 1 120 ? -2.75 12.109 -1.761 1 97.38 120 VAL B C 1
ATOM 2195 O O . VAL B 1 120 ? -2.041 11.68 -0.846 1 97.38 120 VAL B O 1
ATOM 2198 N N . ILE B 1 121 ? -2.354 12.156 -2.973 1 97.75 121 ILE B N 1
ATOM 2199 C CA . ILE B 1 121 ? -1.024 11.766 -3.432 1 97.75 121 ILE B CA 1
ATOM 2200 C C . ILE B 1 121 ? -0.353 12.953 -4.125 1 97.75 121 ILE B C 1
ATOM 2202 O O . ILE B 1 121 ? -0.955 13.594 -4.988 1 97.75 121 ILE B O 1
ATOM 2206 N N . ASP B 1 122 ? 0.898 13.25 -3.771 1 96.56 122 ASP B N 1
ATOM 2207 C CA . ASP B 1 122 ? 1.627 14.383 -4.344 1 96.56 122 ASP B CA 1
ATOM 2208 C C . ASP B 1 122 ? 0.854 15.688 -4.156 1 96.56 122 ASP B C 1
ATOM 2210 O O . ASP B 1 122 ? 0.814 16.531 -5.055 1 96.56 122 ASP B O 1
ATOM 2214 N N . GLY B 1 123 ? 0.123 15.742 -3.055 1 95.12 123 GLY B N 1
ATOM 2215 C CA . GLY B 1 123 ? -0.647 16.938 -2.752 1 95.12 123 GLY B CA 1
ATOM 2216 C C . GLY B 1 123 ? -1.895 17.078 -3.604 1 95.12 123 GLY B C 1
ATOM 2217 O O . GLY B 1 123 ? -2.457 18.172 -3.719 1 95.12 123 GLY B O 1
ATOM 2218 N N . GLN B 1 124 ? -2.297 16.078 -4.285 1 95.19 124 GLN B N 1
ATOM 2219 C CA . GLN B 1 124 ? -3.475 16.078 -5.145 1 95.19 124 GLN B CA 1
ATOM 2220 C C . GLN B 1 124 ? -4.461 14.984 -4.73 1 95.19 124 GLN B C 1
ATOM 2222 O O . GLN B 1 124 ? -4.062 13.859 -4.426 1 95.19 124 GLN B O 1
ATOM 2227 N N . PRO B 1 125 ? -5.754 15.367 -4.723 1 96.19 125 PRO B N 1
ATOM 2228 C CA . PRO B 1 125 ? -6.758 14.359 -4.367 1 96.19 125 PRO B CA 1
ATOM 2229 C C . PRO B 1 125 ? -7.094 13.43 -5.527 1 96.19 125 PRO B C 1
ATOM 2231 O O . PRO B 1 125 ? -7.23 13.883 -6.668 1 96.19 125 PRO B O 1
ATOM 2234 N N . TYR B 1 126 ? -7.215 12.188 -5.285 1 96.38 126 TYR B N 1
ATOM 2235 C CA . TYR B 1 126 ? -7.684 11.172 -6.215 1 96.38 126 TYR B CA 1
ATOM 2236 C C . TYR B 1 126 ? -8.828 10.367 -5.609 1 96.38 126 TYR B C 1
ATOM 2238 O O . TYR B 1 126 ? -8.734 9.914 -4.465 1 96.38 126 TYR B O 1
ATOM 2246 N N . THR B 1 127 ? -9.867 10.266 -6.387 1 95.81 127 THR B N 1
ATOM 2247 C CA . THR B 1 127 ? -10.922 9.375 -5.926 1 95.81 127 THR B CA 1
ATOM 2248 C C . THR B 1 127 ? -10.43 7.934 -5.867 1 95.81 127 THR B C 1
ATOM 2250 O O . THR B 1 127 ? -9.43 7.586 -6.504 1 95.81 127 THR B O 1
ATOM 2253 N N . TRP B 1 128 ? -11.133 7.168 -5.117 1 96.44 128 TRP B N 1
ATOM 2254 C CA . TRP B 1 128 ? -10.758 5.762 -5.02 1 96.44 128 TRP B CA 1
ATOM 2255 C C . TRP B 1 128 ? -10.836 5.082 -6.383 1 96.44 128 TRP B C 1
ATOM 2257 O O . TRP B 1 128 ? -10.008 4.219 -6.695 1 96.44 128 TRP B O 1
ATOM 2267 N N . GLU B 1 129 ? -11.781 5.477 -7.148 1 93.81 129 GLU B N 1
ATOM 2268 C CA . GLU B 1 129 ? -11.906 4.949 -8.5 1 93.81 129 GLU B CA 1
ATOM 2269 C C . GLU B 1 129 ? -10.695 5.312 -9.352 1 93.81 129 GLU B C 1
ATOM 2271 O O . GLU B 1 129 ? -10.172 4.473 -10.086 1 93.81 129 GLU B O 1
ATOM 2276 N N . GLU B 1 130 ? -10.273 6.516 -9.242 1 94.44 130 GLU B N 1
ATOM 2277 C CA . GLU B 1 130 ? -9.094 6.953 -9.984 1 94.44 130 GLU B CA 1
ATOM 2278 C C . GLU B 1 130 ? -7.852 6.176 -9.555 1 94.44 130 GLU B C 1
ATOM 2280 O O . GLU B 1 130 ? -7.023 5.809 -10.391 1 94.44 130 GLU B O 1
ATOM 2285 N N . VAL B 1 131 ? -7.699 5.945 -8.25 1 97.12 131 VAL B N 1
ATOM 2286 C CA . VAL B 1 131 ? -6.594 5.137 -7.75 1 97.12 131 VAL B CA 1
ATOM 2287 C C . VAL B 1 131 ? -6.664 3.732 -8.344 1 97.12 131 VAL B C 1
ATOM 2289 O O . VAL B 1 131 ? -5.645 3.172 -8.75 1 97.12 131 VAL B O 1
ATOM 2292 N N . GLY B 1 132 ? -7.863 3.219 -8.359 1 96.56 132 GLY B N 1
ATOM 2293 C CA . GLY B 1 132 ? -8.07 1.912 -8.961 1 96.56 132 GLY B CA 1
ATOM 2294 C C . GLY B 1 132 ? -7.594 1.84 -10.398 1 96.56 132 GLY B C 1
ATOM 2295 O O . GLY B 1 132 ? -6.992 0.844 -10.812 1 96.56 132 GLY B O 1
ATOM 2296 N N . GLU B 1 133 ? -7.902 2.893 -11.164 1 94.56 133 GLU B N 1
ATOM 2297 C CA . GLU B 1 133 ? -7.465 2.951 -12.555 1 94.56 133 GLU B CA 1
ATOM 2298 C C . GLU B 1 133 ? -5.945 2.863 -12.656 1 94.56 133 GLU B C 1
ATOM 2300 O O . GLU B 1 133 ? -5.418 2.191 -13.547 1 94.56 133 GLU B O 1
ATOM 2305 N N . MET B 1 134 ? -5.266 3.514 -11.789 1 96.75 134 MET B N 1
ATOM 2306 C CA . MET B 1 134 ? -3.805 3.475 -11.805 1 96.75 134 MET B CA 1
ATOM 2307 C C . MET B 1 134 ? -3.293 2.098 -11.398 1 96.75 134 MET B C 1
ATOM 2309 O O . MET B 1 134 ? -2.354 1.576 -12 1 96.75 134 MET B O 1
ATOM 2313 N N . VAL B 1 135 ? -3.963 1.479 -10.422 1 97.62 135 VAL B N 1
ATOM 2314 C CA . VAL B 1 135 ? -3.545 0.194 -9.875 1 97.62 135 VAL B CA 1
ATOM 2315 C C . VAL B 1 135 ? -3.771 -0.907 -10.906 1 97.62 135 VAL B C 1
ATOM 2317 O O . VAL B 1 135 ? -3.02 -1.883 -10.961 1 97.62 135 VAL B O 1
ATOM 2320 N N . LYS B 1 136 ? -4.711 -0.708 -11.719 1 96 136 LYS B N 1
ATOM 2321 C CA . LYS B 1 136 ? -5.07 -1.682 -12.75 1 96 136 LYS B CA 1
ATOM 2322 C C . LYS B 1 136 ? -3.869 -2.02 -13.625 1 96 136 LYS B C 1
ATOM 2324 O O . LYS B 1 136 ? -3.75 -3.145 -14.117 1 96 136 LYS B O 1
ATOM 2329 N N . SER B 1 137 ? -2.998 -1.066 -13.867 1 94.62 137 SER B N 1
ATOM 2330 C CA . SER B 1 137 ? -1.82 -1.276 -14.703 1 94.62 137 SER B CA 1
ATOM 2331 C C . SER B 1 137 ? -0.862 -2.279 -14.07 1 94.62 137 SER B C 1
ATOM 2333 O O . SER B 1 137 ? 0.066 -2.758 -14.727 1 94.62 137 SER B O 1
ATOM 2335 N N . PHE B 1 138 ? -1.084 -2.666 -12.844 1 97.38 138 PHE B N 1
ATOM 2336 C CA . PHE B 1 138 ? -0.22 -3.594 -12.117 1 97.38 138 PHE B CA 1
ATOM 2337 C C . PHE B 1 138 ? -0.873 -4.965 -12.008 1 97.38 138 PHE B C 1
ATOM 2339 O O . PHE B 1 138 ? -0.521 -5.754 -11.125 1 97.38 138 PHE B O 1
ATOM 2346 N N . GLU B 1 139 ? -1.847 -5.207 -12.773 1 95.75 139 GLU B N 1
ATOM 2347 C CA . GLU B 1 139 ? -2.447 -6.535 -12.805 1 95.75 139 GLU B CA 1
ATOM 2348 C C . GLU B 1 139 ? -1.382 -7.621 -12.93 1 95.75 139 GLU B C 1
ATOM 2350 O O . GLU B 1 139 ? -0.464 -7.508 -13.742 1 95.75 139 GLU B O 1
ATOM 2355 N N . GLY B 1 140 ? -1.479 -8.609 -12.062 1 95.19 140 GLY B N 1
ATOM 2356 C CA . GLY B 1 140 ? -0.503 -9.688 -12.047 1 95.19 140 GLY B CA 1
ATOM 2357 C C . GLY B 1 140 ? 0.602 -9.477 -11.031 1 95.19 140 GLY B C 1
ATOM 2358 O O . GLY B 1 140 ? 1.352 -10.406 -10.719 1 95.19 140 GLY B O 1
ATOM 2359 N N . PHE B 1 141 ? 0.75 -8.281 -10.5 1 97.5 141 PHE B N 1
ATOM 2360 C CA . PHE B 1 141 ? 1.736 -7.957 -9.477 1 97.5 141 PHE B CA 1
ATOM 2361 C C . PHE B 1 141 ? 1.167 -8.188 -8.086 1 97.5 141 PHE B C 1
ATOM 2363 O O . PHE B 1 141 ? -0.052 -8.227 -7.902 1 97.5 141 PHE B O 1
ATOM 2370 N N . GLN B 1 142 ? 2.096 -8.328 -7.133 1 97.69 142 GLN B N 1
ATOM 2371 C CA . GLN B 1 142 ? 1.737 -8.25 -5.719 1 97.69 142 GLN B CA 1
ATOM 2372 C C . GLN B 1 142 ? 1.663 -6.801 -5.25 1 97.69 142 GLN B C 1
ATOM 2374 O O . GLN B 1 142 ? 2.412 -5.949 -5.727 1 97.69 142 GLN B O 1
ATOM 2379 N N . VAL B 1 143 ? 0.709 -6.602 -4.387 1 98.44 143 VAL B N 1
ATOM 2380 C CA . VAL B 1 143 ? 0.584 -5.27 -3.805 1 98.44 143 VAL B CA 1
ATOM 2381 C C . VAL B 1 143 ? 0.67 -5.359 -2.283 1 98.44 143 VAL B C 1
ATOM 2383 O O . VAL B 1 143 ? 0.112 -6.277 -1.679 1 98.44 143 VAL B O 1
ATOM 2386 N N . GLN B 1 144 ? 1.443 -4.559 -1.689 1 98.5 144 GLN B N 1
ATOM 2387 C CA . GLN B 1 144 ? 1.474 -4.348 -0.246 1 98.5 144 GLN B CA 1
ATOM 2388 C C . GLN B 1 144 ? 0.94 -2.963 0.117 1 98.5 144 GLN B C 1
ATOM 2390 O O . GLN B 1 144 ? 1.379 -1.956 -0.443 1 98.5 144 GLN B O 1
ATOM 2395 N N . MET B 1 145 ? -0.099 -2.891 0.936 1 98.56 145 MET B N 1
ATOM 2396 C CA . MET B 1 145 ? -0.646 -1.636 1.444 1 98.56 145 MET B CA 1
ATOM 2397 C C . MET B 1 145 ? -0.472 -1.54 2.957 1 98.56 145 MET B C 1
ATOM 2399 O O . MET B 1 145 ? -0.917 -2.422 3.693 1 98.56 145 MET B O 1
ATOM 2403 N N . LYS B 1 146 ? 0.22 -0.515 3.434 1 98.38 146 LYS B N 1
ATOM 2404 C CA . LYS B 1 146 ? 0.463 -0.267 4.852 1 98.38 146 LYS B CA 1
ATOM 2405 C C . LYS B 1 146 ? -0.136 1.066 5.289 1 98.38 146 LYS B C 1
ATOM 2407 O O . LYS B 1 146 ? -0.112 2.041 4.535 1 98.38 146 LYS B O 1
ATOM 2412 N N . PHE B 1 147 ? -0.572 1.106 6.5 1 98.44 147 PHE B N 1
ATOM 2413 C CA . PHE B 1 147 ? -1.149 2.32 7.066 1 98.44 147 PHE B CA 1
ATOM 2414 C C . PHE B 1 147 ? -0.361 2.777 8.289 1 98.44 147 PHE B C 1
ATOM 2416 O O . PHE B 1 147 ? 0.051 1.955 9.109 1 98.44 147 PHE B O 1
ATOM 2423 N N . PHE B 1 148 ? -0.148 4.078 8.367 1 97.88 148 PHE B N 1
ATOM 2424 C CA . PHE B 1 148 ? 0.697 4.668 9.398 1 97.88 148 PHE B CA 1
ATOM 2425 C C . PHE B 1 148 ? 0.026 5.891 10.016 1 97.88 148 PHE B C 1
ATOM 2427 O O . PHE B 1 148 ? -0.695 6.621 9.336 1 97.88 148 PHE B O 1
ATOM 2434 N N . ASP B 1 149 ? 0.343 6.047 11.266 1 96.88 149 ASP B N 1
ATOM 2435 C CA . ASP B 1 149 ? 0.005 7.336 11.859 1 96.88 149 ASP B CA 1
ATOM 2436 C C . ASP B 1 149 ? 0.729 8.477 11.148 1 96.88 149 ASP B C 1
ATOM 2438 O O . ASP B 1 149 ? 1.845 8.297 10.656 1 96.88 149 ASP B O 1
ATOM 2442 N N . MET B 1 150 ? 0.112 9.617 11.18 1 95.69 150 MET B N 1
ATOM 2443 C CA . MET B 1 150 ? 0.689 10.781 10.516 1 95.69 150 MET B CA 1
ATOM 2444 C C . MET B 1 150 ? 2.076 11.094 11.07 1 95.69 150 MET B C 1
ATOM 2446 O O . MET B 1 150 ? 2.932 11.625 10.359 1 95.69 150 MET B O 1
ATOM 2450 N N . THR B 1 151 ? 2.336 10.734 12.273 1 96.75 151 THR B N 1
ATOM 2451 C CA . THR B 1 151 ? 3.596 11.109 12.914 1 96.75 151 THR B CA 1
ATOM 2452 C C . THR B 1 151 ? 4.664 10.047 12.664 1 96.75 151 THR B C 1
ATOM 2454 O O . THR B 1 151 ? 5.84 10.258 12.969 1 96.75 151 THR B O 1
ATOM 2457 N N . ASP B 1 152 ? 4.25 8.914 12.078 1 95.31 152 ASP B N 1
ATOM 2458 C CA . ASP B 1 152 ? 5.219 7.863 11.766 1 95.31 152 ASP B CA 1
ATOM 2459 C C . ASP B 1 152 ? 6.059 8.234 10.547 1 95.31 152 ASP B C 1
ATOM 2461 O O . ASP B 1 152 ? 5.578 8.922 9.641 1 95.31 152 ASP B O 1
ATOM 2465 N N . ASP B 1 153 ? 7.305 7.777 10.578 1 91.56 153 ASP B N 1
ATOM 2466 C CA . ASP B 1 153 ? 8.148 7.891 9.391 1 91.56 153 ASP B CA 1
ATOM 2467 C C . ASP B 1 153 ? 7.938 6.703 8.453 1 91.56 153 ASP B C 1
ATOM 2469 O O . ASP B 1 153 ? 7.789 5.566 8.906 1 91.56 153 ASP B O 1
ATOM 2473 N N . ILE B 1 154 ? 7.816 7.066 7.199 1 89.69 154 ILE B N 1
ATOM 2474 C CA . ILE B 1 154 ? 7.621 6.012 6.207 1 89.69 154 ILE B CA 1
ATOM 2475 C C . ILE B 1 154 ? 8.922 5.77 5.449 1 89.69 154 ILE B C 1
ATOM 2477 O O . ILE B 1 154 ? 9.555 6.715 4.973 1 89.69 154 ILE B O 1
ATOM 2481 N N . ASP B 1 155 ? 9.492 4.492 5.508 1 76.5 155 ASP B N 1
ATOM 2482 C CA . ASP B 1 155 ? 10.75 4.109 4.875 1 76.5 155 ASP B CA 1
ATOM 2483 C C . ASP B 1 155 ? 10.523 3.674 3.43 1 76.5 155 ASP B C 1
ATOM 2485 O O . ASP B 1 155 ? 9.477 3.111 3.1 1 76.5 155 ASP B O 1
#

Radius of gyration: 23.4 Å; Cα contacts (8 Å, |Δi|>4): 617; chains: 2; bounding box: 49×63×63 Å

Organism: Alkalihalophilus pseudofirmus (strain ATCC BAA-2126 / JCM 17055 / OF4) (NCBI:txid398511)

pLDDT: mean 93.54, std 8.36, range [42.47, 98.56]